Protein AF-0000000069699980 (afdb_homodimer)

Nearest PDB structures (foldseek):
  3voe-assembly1_B  TM=9.268E-01  e=6.885E-10  Escherichia coli K-12
  3voe-assembly1_A  TM=9.115E-01  e=6.100E-10  Escherichia coli K-12
  3vb2-assembly1_A  TM=9.276E-01  e=9.318E-10  Escherichia coli K-12
  3vod-assembly1_A  TM=9.114E-01  e=1.607E-09  Escherichia coli K-12
  5h3r-assembly1_B  TM=7.975E-01  e=7.315E-10  Escherichia coli K-12

Organism: Klebsiella variicola (NCBI:txid244366)

Secondary structure (DSSP, 8-state):
------TTSTT--HHHHHHHHHHHHHHHHHHHTGGGT--HHHHHHHHHHHTT---HHHHHHHHT--HHHHHHHHHHHHHTTSEEEEE-SS-TTSEEEEE-HHHHHHHHHIIIIIHHHHHHHHTTTS-HHHHHHHHHHHHHHS-HHHHS---/------TTSTT--HHHHHHHHHHHHHHHHHHHTGGGT--HHHHHHHHHHHTT---HHHHHHHHT--HHHHHHHHHHHHHTTSEEEEE-SS-TTSEEEEE-HHHHHHHHHIIIIIHHHHHHHHTTTS-HHHHHHHHHHHHHHS-HHHHS---

Radius of gyration: 20.28 Å; Cα contacts (8 Å, |Δi|>4): 288; chains: 2; bounding box: 56×50×37 Å

Foldseek 3Di:
DPPPVPCVVPPCDVVNVVVVLVVLLQVLVCVVCVVVPAHSLLVLVLVCVVLPNWALVVSCVVVVHDPVVSVVSVVVCVVVQQKDWDQDPVHNVGITIHGGPNNVVVNVCCVPPVVVVSVCVSCVVDDPVRVVVVVVVVVVPDPCVVVPSPD/DPPPPPCVVPPCDVVNVVVVLVVLLQVLVCVVCVVVPAHSLLVLVLVCVVLPNWALVVSCVVVVHDPVVSVVSVVVCVVVQQKDWDQDPVHNVGITIHGGPNNVVVNVCCVPPVVVVSVCVSCVVDDPVRVVVVVVVVVVPDDCVVVPSPD

Structure (mmCIF, N/CA/C/O backbone):
data_AF-0000000069699980-model_v1
#
loop_
_entity.id
_entity.type
_entity.pdbx_description
1 polymer 'MarR family transcriptional regulator'
#
loop_
_atom_site.group_PDB
_atom_site.id
_atom_site.type_symbol
_atom_site.label_atom_id
_atom_site.label_alt_id
_atom_site.label_comp_id
_atom_site.label_asym_id
_atom_site.label_entity_id
_atom_site.label_seq_id
_atom_site.pdbx_PDB_ins_code
_atom_site.Cartn_x
_atom_site.Cartn_y
_atom_site.Cartn_z
_atom_site.occupancy
_atom_site.B_iso_or_equiv
_atom_site.auth_seq_id
_atom_site.auth_comp_id
_atom_site.auth_asym_id
_atom_site.auth_atom_id
_atom_site.pdbx_PDB_model_num
ATOM 1 N N . MET A 1 1 ? 29.609 12.984 -19.094 1 25.27 1 MET A N 1
ATOM 2 C CA . MET A 1 1 ? 28.812 14.07 -18.531 1 25.27 1 MET A CA 1
ATOM 3 C C . MET A 1 1 ? 27.875 13.547 -17.453 1 25.27 1 MET A C 1
ATOM 5 O O . MET A 1 1 ? 27.062 12.656 -17.703 1 25.27 1 MET A O 1
ATOM 9 N N . ASN A 1 2 ? 28.203 13.32 -16.141 1 29.31 2 ASN A N 1
ATOM 10 C CA . ASN A 1 2 ? 27.609 12.883 -14.891 1 29.31 2 ASN A CA 1
ATOM 11 C C . ASN A 1 2 ? 26.266 13.562 -14.648 1 29.31 2 ASN A C 1
ATOM 13 O O . ASN A 1 2 ? 26.203 14.773 -14.414 1 29.31 2 ASN A O 1
ATOM 17 N N . THR A 1 3 ? 25.391 13.32 -15.547 1 32.25 3 THR A N 1
ATOM 18 C CA . THR A 1 3 ? 24.109 14.023 -15.492 1 32.25 3 THR A CA 1
ATOM 19 C C . THR A 1 3 ? 23.625 14.172 -14.047 1 32.25 3 THR A C 1
ATOM 21 O O . THR A 1 3 ? 23.469 13.172 -13.344 1 32.25 3 THR A O 1
ATOM 24 N N . PRO A 1 4 ? 24.062 15.227 -13.406 1 34 4 PRO A N 1
ATOM 25 C CA . PRO A 1 4 ? 23.625 15.484 -12.031 1 34 4 PRO A CA 1
ATOM 26 C C . PRO A 1 4 ? 22.203 15.008 -11.766 1 34 4 PRO A C 1
ATOM 28 O O . PRO A 1 4 ? 21.359 15.039 -12.664 1 34 4 PRO A O 1
ATOM 31 N N . ILE A 1 5 ? 22.031 13.766 -11.328 1 39.16 5 ILE A N 1
ATOM 32 C CA . ILE A 1 5 ? 20.703 13.531 -10.766 1 39.16 5 ILE A CA 1
ATOM 33 C C . ILE A 1 5 ? 20.047 14.867 -10.414 1 39.16 5 ILE A C 1
ATOM 35 O O . ILE A 1 5 ? 20.547 15.602 -9.555 1 39.16 5 ILE A O 1
ATOM 39 N N . ASP A 1 6 ? 19.703 15.68 -11.359 1 36.88 6 ASP A N 1
ATOM 40 C CA . ASP A 1 6 ? 19.047 16.984 -11.312 1 36.88 6 ASP A CA 1
ATOM 41 C C . ASP A 1 6 ? 18.219 17.141 -10.031 1 36.88 6 ASP A C 1
ATOM 43 O O . ASP A 1 6 ? 17.547 16.188 -9.609 1 36.88 6 ASP A O 1
ATOM 47 N N . SER A 1 7 ? 18.625 17.844 -9.047 1 39.88 7 SER A N 1
ATOM 48 C CA . SER A 1 7 ? 18.172 18.375 -7.766 1 39.88 7 SER A CA 1
ATOM 49 C C . SER A 1 7 ? 16.641 18.469 -7.723 1 39.88 7 SER A C 1
ATOM 51 O O . SER A 1 7 ? 16.078 18.906 -6.715 1 39.88 7 SER A O 1
ATOM 53 N N . SER A 1 8 ? 16.031 18.516 -8.906 1 41.44 8 SER A N 1
ATOM 54 C CA . SER A 1 8 ? 14.641 18.922 -9.008 1 41.44 8 SER A CA 1
ATOM 55 C C . SER A 1 8 ? 13.711 17.891 -8.391 1 41.44 8 SER A C 1
ATOM 57 O O . SER A 1 8 ? 12.484 18 -8.5 1 41.44 8 SER A O 1
ATOM 59 N N . HIS A 1 9 ? 14.211 16.609 -8.336 1 48.28 9 HIS A N 1
ATOM 60 C CA . HIS A 1 9 ? 13.336 15.656 -7.66 1 48.28 9 HIS A CA 1
ATOM 61 C C . HIS A 1 9 ? 13.031 16.109 -6.234 1 48.28 9 HIS A C 1
ATOM 63 O O . HIS A 1 9 ? 13.203 15.344 -5.285 1 48.28 9 HIS A O 1
ATOM 69 N N . LYS A 1 10 ? 13.148 17.375 -6.012 1 51.84 10 LYS A N 1
ATOM 70 C CA . LYS A 1 10 ? 12.961 18.094 -4.754 1 51.84 10 LYS A CA 1
ATOM 71 C C . LYS A 1 10 ? 12.055 17.312 -3.811 1 51.84 10 LYS A C 1
ATOM 73 O O . LYS A 1 10 ? 12.508 16.766 -2.803 1 51.84 10 LYS A O 1
ATOM 78 N N . ASN A 1 11 ? 10.742 17.609 -3.58 1 62.5 11 ASN A N 1
ATOM 79 C CA . ASN A 1 11 ? 9.93 17.594 -2.371 1 62.5 11 ASN A CA 1
ATOM 80 C C . ASN A 1 11 ? 9.297 16.219 -2.141 1 62.5 11 ASN A C 1
ATOM 82 O O . ASN A 1 11 ? 8.234 16.125 -1.518 1 62.5 11 ASN A O 1
ATOM 86 N N . LEU A 1 12 ? 10.141 15.195 -2.875 1 85.19 12 LEU A N 1
ATOM 87 C CA . LEU A 1 12 ? 9.516 13.914 -2.561 1 85.19 12 LEU A CA 1
ATOM 88 C C . LEU A 1 12 ? 10.062 13.344 -1.257 1 85.19 12 LEU A C 1
ATOM 90 O O . LEU A 1 12 ? 11.203 12.875 -1.21 1 85.19 12 LEU A O 1
ATOM 94 N N . HIS A 1 13 ? 9.391 13.422 -0.273 1 89.12 13 HIS A N 1
ATOM 95 C CA . HIS A 1 13 ? 9.82 12.82 0.988 1 89.12 13 HIS A CA 1
ATOM 96 C C . HIS A 1 13 ? 9.656 11.305 0.965 1 89.12 13 HIS A C 1
ATOM 98 O O . HIS A 1 13 ? 8.93 10.766 0.122 1 89.12 13 HIS A O 1
ATOM 104 N N . LEU A 1 14 ? 10.312 10.555 1.812 1 92.56 14 LEU A N 1
ATOM 105 C CA . LEU A 1 14 ? 10.414 9.094 1.781 1 92.56 14 LEU A CA 1
ATOM 106 C C . LEU A 1 14 ? 9.031 8.453 1.886 1 92.56 14 LEU A C 1
ATOM 108 O O . LEU A 1 14 ? 8.781 7.414 1.277 1 92.56 14 LEU A O 1
ATOM 112 N N . GLY A 1 15 ? 8.188 9.102 2.648 1 90.44 15 GLY A N 1
ATOM 113 C CA . GLY A 1 15 ? 6.82 8.602 2.711 1 90.44 15 GLY A CA 1
ATOM 114 C C . GLY A 1 15 ? 6.145 8.539 1.354 1 90.44 15 GLY A C 1
ATOM 115 O O . GLY A 1 15 ? 5.48 7.551 1.032 1 90.44 15 GLY A O 1
ATOM 116 N N . LEU A 1 16 ? 6.344 9.562 0.655 1 86.94 16 LEU A N 1
ATOM 117 C CA . LEU A 1 16 ? 5.789 9.625 -0.693 1 86.94 16 LEU A CA 1
ATOM 118 C C . LEU A 1 16 ? 6.488 8.625 -1.611 1 86.94 16 LEU A C 1
ATOM 120 O O . LEU A 1 16 ? 5.84 7.957 -2.418 1 86.94 16 LEU A O 1
ATOM 124 N N . LEU A 1 17 ? 7.766 8.477 -1.523 1 92.5 17 LEU A N 1
ATOM 125 C CA . LEU A 1 17 ? 8.523 7.551 -2.361 1 92.5 17 LEU A CA 1
ATOM 126 C C . LEU A 1 17 ? 8.086 6.109 -2.113 1 92.5 17 LEU A C 1
ATOM 128 O O . LEU A 1 17 ? 7.992 5.316 -3.051 1 92.5 17 LEU A O 1
ATOM 132 N N . PHE A 1 18 ? 7.758 5.773 -0.886 1 93.5 18 PHE A N 1
ATOM 133 C CA . PHE A 1 18 ? 7.262 4.438 -0.576 1 93.5 18 PHE A CA 1
ATOM 134 C C . PHE A 1 18 ? 5.883 4.219 -1.189 1 93.5 18 PHE A C 1
ATOM 136 O O . PHE A 1 18 ? 5.586 3.133 -1.69 1 93.5 18 PHE A O 1
ATOM 143 N N . HIS A 1 19 ? 5.125 5.223 -1.113 1 86.56 19 HIS A N 1
ATOM 144 C CA . HIS A 1 19 ? 3.807 5.141 -1.734 1 86.56 19 HIS A CA 1
ATOM 145 C C . HIS A 1 19 ? 3.918 4.895 -3.234 1 86.56 19 HIS A C 1
ATOM 147 O O . HIS A 1 19 ? 3.271 3.994 -3.771 1 86.56 19 HIS A O 1
ATOM 153 N N . LEU A 1 20 ? 4.719 5.656 -3.873 1 88.56 20 LEU A N 1
ATOM 154 C CA . LEU A 1 20 ? 4.895 5.543 -5.316 1 88.56 20 LEU A CA 1
ATOM 155 C C . LEU A 1 20 ? 5.531 4.207 -5.688 1 88.56 20 LEU A C 1
ATOM 157 O O . LEU A 1 20 ? 5.152 3.59 -6.688 1 88.56 20 LEU A O 1
ATOM 161 N N . ALA A 1 21 ? 6.508 3.723 -4.922 1 93.69 21 ALA A N 1
ATOM 162 C CA . ALA A 1 21 ? 7.133 2.426 -5.164 1 93.69 21 ALA A CA 1
ATOM 163 C C . ALA A 1 21 ? 6.113 1.297 -5.07 1 93.69 21 ALA A C 1
ATOM 165 O O . ALA A 1 21 ? 6.125 0.371 -5.887 1 93.69 21 ALA A O 1
ATOM 166 N N . ASN A 1 22 ? 5.258 1.392 -4.082 1 90.19 22 ASN A N 1
ATOM 167 C CA . ASN A 1 22 ? 4.211 0.387 -3.922 1 90.19 22 ASN A CA 1
ATOM 168 C C . ASN A 1 22 ? 3.223 0.421 -5.082 1 90.19 22 ASN A C 1
ATOM 170 O O . ASN A 1 22 ? 2.758 -0.626 -5.539 1 90.19 22 ASN A O 1
ATOM 174 N N . GLN A 1 23 ? 2.867 1.59 -5.477 1 85.75 23 GLN A N 1
ATOM 175 C CA . GLN A 1 23 ? 1.991 1.715 -6.637 1 85.75 23 GLN A CA 1
ATOM 176 C C . GLN A 1 23 ? 2.625 1.084 -7.875 1 85.75 23 GLN A C 1
ATOM 178 O O . GLN A 1 23 ? 1.947 0.406 -8.648 1 85.75 23 GLN A O 1
ATOM 183 N N . PHE A 1 24 ? 3.914 1.365 -8.102 1 91.62 24 PHE A N 1
ATOM 184 C CA . PHE A 1 24 ? 4.641 0.811 -9.234 1 91.62 24 PHE A CA 1
ATOM 185 C C . PHE A 1 24 ? 4.688 -0.711 -9.156 1 91.62 24 PHE A C 1
ATOM 187 O O . PHE A 1 24 ? 4.406 -1.396 -10.141 1 91.62 24 PHE A O 1
ATOM 194 N N . LYS A 1 25 ? 4.977 -1.236 -7.977 1 92.62 25 LYS A N 1
ATOM 195 C CA . LYS A 1 25 ? 4.973 -2.68 -7.754 1 92.62 25 LYS A CA 1
ATOM 196 C C . LYS A 1 25 ? 3.604 -3.279 -8.055 1 92.62 25 LYS A C 1
ATOM 198 O O . LYS A 1 25 ? 3.502 -4.293 -8.75 1 92.62 25 LYS A O 1
ATOM 203 N N . ASP A 1 26 ? 2.553 -2.652 -7.574 1 88.5 26 ASP A N 1
ATOM 204 C CA . ASP A 1 26 ? 1.2 -3.16 -7.785 1 88.5 26 ASP A CA 1
ATOM 205 C C . ASP A 1 26 ? 0.821 -3.115 -9.266 1 88.5 26 ASP A C 1
ATOM 207 O O . ASP A 1 26 ? 0.089 -3.98 -9.75 1 88.5 26 ASP A O 1
ATOM 211 N N . LEU A 1 27 ? 1.248 -2.078 -9.914 1 87.88 27 LEU A N 1
ATOM 212 C CA . LEU A 1 27 ? 1.026 -1.979 -11.352 1 87.88 27 LEU A CA 1
ATOM 213 C C . LEU A 1 27 ? 1.668 -3.154 -12.086 1 87.88 27 LEU A C 1
ATOM 215 O O . LEU A 1 27 ? 1.052 -3.752 -12.969 1 87.88 27 LEU A O 1
ATOM 219 N N . LEU A 1 28 ? 2.939 -3.486 -11.734 1 91.44 28 LEU A N 1
ATOM 220 C CA . LEU A 1 28 ? 3.65 -4.594 -12.367 1 91.44 28 LEU A CA 1
ATOM 221 C C . LEU A 1 28 ? 2.949 -5.918 -12.078 1 91.44 28 LEU A C 1
ATOM 223 O O . LEU A 1 28 ? 2.844 -6.773 -12.969 1 91.44 28 LEU A O 1
ATOM 227 N N . ILE A 1 29 ? 2.438 -6.09 -10.859 1 88.44 29 ILE A N 1
ATOM 228 C CA . ILE A 1 29 ? 1.693 -7.289 -10.5 1 88.44 29 ILE A CA 1
ATOM 229 C C . ILE A 1 29 ? 0.413 -7.371 -11.328 1 88.44 29 ILE A C 1
ATOM 231 O O . ILE A 1 29 ? 0.089 -8.43 -11.875 1 88.44 29 ILE A O 1
ATOM 235 N N . GLY A 1 30 ? -0.275 -6.293 -11.383 1 86.12 30 GLY A N 1
ATOM 236 C CA . GLY A 1 30 ? -1.482 -6.238 -12.188 1 86.12 30 GLY A CA 1
ATOM 237 C C . GLY A 1 30 ? -1.24 -6.582 -13.648 1 86.12 30 GLY A C 1
ATOM 238 O O . GLY A 1 30 ? -2.033 -7.301 -14.258 1 86.12 30 GLY A O 1
ATOM 239 N N . HIS A 1 31 ? -0.165 -6.031 -14.195 1 87.12 31 HIS A N 1
ATOM 240 C CA . HIS A 1 31 ? 0.186 -6.312 -15.586 1 87.12 31 HIS A CA 1
ATOM 241 C C . HIS A 1 31 ? 0.441 -7.801 -15.797 1 87.12 31 HIS A C 1
ATOM 243 O O . HIS A 1 31 ? 0.032 -8.367 -16.812 1 87.12 31 HIS A O 1
ATOM 249 N N . TYR A 1 32 ? 1.163 -8.359 -14.891 1 85.62 32 TYR A N 1
ATOM 250 C CA . TYR A 1 32 ? 1.49 -9.773 -15.023 1 85.62 32 TYR A CA 1
ATOM 251 C C . TYR A 1 32 ? 0.231 -10.633 -14.984 1 85.62 32 TYR A C 1
ATOM 253 O O . TYR A 1 32 ? 0.127 -11.625 -15.703 1 85.62 32 TYR A O 1
ATOM 261 N N . PHE A 1 33 ? -0.761 -10.258 -14.203 1 83.69 33 PHE A N 1
ATOM 262 C CA . PHE A 1 33 ? -1.946 -11.086 -14.016 1 83.69 33 PHE A CA 1
ATOM 263 C C . PHE A 1 33 ? -3.105 -10.57 -14.859 1 83.69 33 PHE A C 1
ATOM 265 O O . PHE A 1 33 ? -4.254 -10.977 -14.656 1 83.69 33 PHE A O 1
ATOM 272 N N . ALA A 1 34 ? -2.857 -9.672 -15.68 1 82.44 34 ALA A N 1
ATOM 273 C CA . ALA A 1 34 ? -3.908 -9.086 -16.5 1 82.44 34 ALA A CA 1
ATOM 274 C C . ALA A 1 34 ? -4.66 -10.164 -17.281 1 82.44 34 ALA A C 1
ATOM 276 O O . ALA A 1 34 ? -5.887 -10.102 -17.406 1 82.44 34 ALA A O 1
ATOM 277 N N . ASP A 1 35 ? -3.98 -11.164 -17.688 1 81.94 35 ASP A N 1
ATOM 278 C CA . ASP A 1 35 ? -4.586 -12.195 -18.531 1 81.94 35 ASP A CA 1
ATOM 279 C C . ASP A 1 35 ? -5.281 -13.25 -17.672 1 81.94 35 ASP A C 1
ATOM 281 O O . ASP A 1 35 ? -6.082 -14.039 -18.172 1 81.94 35 ASP A O 1
ATOM 285 N N . SER A 1 36 ? -5.008 -13.273 -16.359 1 80.25 36 SER A N 1
ATOM 286 C CA . SER A 1 36 ? -5.594 -14.273 -15.484 1 80.25 36 SER A CA 1
ATOM 287 C C . SER A 1 36 ? -6.902 -13.781 -14.875 1 80.25 36 SER A C 1
ATOM 289 O O . SER A 1 36 ? -7.617 -14.547 -14.227 1 80.25 36 SER A O 1
ATOM 291 N N . GLY A 1 37 ? -7.223 -12.508 -15.031 1 81.38 37 GLY A N 1
ATOM 292 C CA . GLY A 1 37 ? -8.453 -11.953 -14.5 1 81.38 37 GLY A CA 1
ATOM 293 C C . GLY A 1 37 ? -8.375 -11.672 -13.008 1 81.38 37 GLY A C 1
ATOM 294 O O . GLY A 1 37 ? -9.406 -11.461 -12.359 1 81.38 37 GLY A O 1
ATOM 295 N N . ILE A 1 38 ? -7.188 -11.781 -12.43 1 84.06 38 ILE A N 1
ATOM 296 C CA . ILE A 1 38 ? -7.004 -11.539 -11.008 1 84.06 38 ILE A CA 1
ATOM 297 C C . ILE A 1 38 ? -6.449 -10.125 -10.797 1 84.06 38 ILE A C 1
ATOM 299 O O . ILE A 1 38 ? -5.473 -9.734 -11.438 1 84.06 38 ILE A O 1
ATOM 303 N N . THR A 1 39 ? -7.059 -9.375 -9.93 1 81.44 39 THR A N 1
ATOM 304 C CA . THR A 1 39 ? -6.605 -8.016 -9.625 1 81.44 39 THR A CA 1
ATOM 305 C C . THR A 1 39 ? -5.523 -8.039 -8.547 1 81.44 39 THR A C 1
ATOM 307 O O . THR A 1 39 ? -5.332 -9.062 -7.879 1 81.44 39 THR A O 1
ATOM 310 N N . ALA A 1 40 ? -4.824 -6.914 -8.375 1 82.06 40 ALA A N 1
ATOM 311 C CA . ALA A 1 40 ? -3.77 -6.824 -7.363 1 82.06 40 ALA A CA 1
ATOM 312 C C . ALA A 1 40 ? -4.332 -7.039 -5.965 1 82.06 40 ALA A C 1
ATOM 314 O O . ALA A 1 40 ? -3.754 -7.777 -5.16 1 82.06 40 ALA A O 1
ATOM 315 N N . PRO A 1 41 ? -5.543 -6.5 -5.66 1 83 41 PRO A N 1
ATOM 316 C CA . PRO A 1 41 ? -6.117 -6.758 -4.336 1 83 41 PRO A CA 1
ATOM 317 C C . PRO A 1 41 ? -6.461 -8.227 -4.117 1 83 41 PRO A C 1
ATOM 319 O O . PRO A 1 41 ? -6.246 -8.758 -3.025 1 83 41 PRO A O 1
ATOM 322 N N . GLN A 1 42 ? -6.973 -8.812 -5.137 1 87.31 42 GLN A N 1
ATOM 323 C CA . GLN A 1 42 ? -7.277 -10.234 -5.031 1 87.31 42 GLN A CA 1
ATOM 324 C C . GLN A 1 42 ? -6.008 -11.055 -4.816 1 87.31 42 GLN A C 1
ATOM 326 O O . GLN A 1 42 ? -6.004 -12 -4.031 1 87.31 42 GLN A O 1
ATOM 331 N N . PHE A 1 43 ? -5.027 -10.672 -5.559 1 87.69 43 PHE A N 1
ATOM 332 C CA . PHE A 1 43 ? -3.75 -11.359 -5.418 1 87.69 43 PHE A CA 1
ATOM 333 C C . PHE A 1 43 ? -3.229 -11.242 -3.99 1 87.69 43 PHE A C 1
ATOM 335 O O . PHE A 1 43 ? -2.709 -12.211 -3.434 1 87.69 43 PHE A O 1
ATOM 342 N N . LYS A 1 44 ? -3.348 -10.086 -3.438 1 87.81 44 LYS A N 1
ATOM 343 C CA . LYS A 1 44 ? -2.875 -9.867 -2.072 1 87.81 44 LYS A CA 1
ATOM 344 C C . LYS A 1 44 ? -3.594 -10.781 -1.088 1 87.81 44 LYS A C 1
ATOM 346 O O . LYS A 1 44 ? -2.986 -11.281 -0.14 1 87.81 44 LYS A O 1
ATOM 351 N N . VAL A 1 45 ? -4.801 -11 -1.334 1 91.56 45 VAL A N 1
ATOM 352 C CA . VAL A 1 45 ? -5.547 -11.938 -0.496 1 91.56 45 VAL A CA 1
ATOM 353 C C . VAL A 1 45 ? -5.012 -13.352 -0.693 1 91.56 45 VAL A C 1
ATOM 355 O O . VAL A 1 45 ? -4.742 -14.062 0.28 1 91.56 45 VAL A O 1
ATOM 358 N N . LEU A 1 46 ? -4.816 -13.727 -1.945 1 92.69 46 LEU A N 1
ATOM 359 C CA . LEU A 1 46 ? -4.32 -15.055 -2.281 1 92.69 46 LEU A CA 1
ATOM 360 C C . LEU A 1 46 ? -2.979 -15.32 -1.606 1 92.69 46 LEU A C 1
ATOM 362 O O . LEU A 1 46 ? -2.777 -16.375 -1.009 1 92.69 46 LEU A O 1
ATOM 366 N N . ILE A 1 47 ? -2.182 -14.336 -1.688 1 88.69 47 ILE A N 1
ATOM 367 C CA . ILE A 1 47 ? -0.823 -14.531 -1.194 1 88.69 47 ILE A CA 1
ATOM 368 C C . ILE A 1 47 ? -0.831 -14.586 0.331 1 88.69 47 ILE A C 1
ATOM 370 O O . ILE A 1 47 ? -0.022 -15.289 0.939 1 88.69 47 ILE A O 1
ATOM 374 N N . ASN A 1 48 ? -1.672 -13.828 0.971 1 89.94 48 ASN A N 1
ATOM 375 C CA . ASN A 1 48 ? -1.822 -13.945 2.418 1 89.94 48 ASN A CA 1
ATOM 376 C C . ASN A 1 48 ? -2.209 -15.359 2.828 1 89.94 48 ASN A C 1
ATOM 378 O O . ASN A 1 48 ? -1.591 -15.945 3.721 1 89.94 48 ASN A O 1
ATOM 382 N N . ILE A 1 49 ? -3.135 -15.906 2.162 1 93 49 ILE A N 1
ATOM 383 C CA . ILE A 1 49 ? -3.59 -17.266 2.459 1 93 49 ILE A CA 1
ATOM 384 C C . ILE A 1 49 ? -2.461 -18.25 2.191 1 93 49 ILE A C 1
ATOM 386 O O . ILE A 1 49 ? -2.209 -19.141 3.002 1 93 49 ILE A O 1
ATOM 390 N N . PHE A 1 50 ? -1.808 -18.047 1.095 1 90.69 50 PHE A N 1
ATOM 391 C CA . PHE A 1 50 ? -0.707 -18.906 0.688 1 90.69 50 PHE A CA 1
ATOM 392 C C . PHE A 1 50 ? 0.396 -18.906 1.74 1 90.69 50 PHE A C 1
ATOM 394 O O . PHE A 1 50 ? 1.027 -19.938 1.981 1 90.69 50 PHE A O 1
ATOM 401 N N . LYS A 1 51 ? 0.58 -17.781 2.398 1 84.38 51 LYS A N 1
ATOM 402 C CA . LYS A 1 51 ? 1.644 -17.641 3.389 1 84.38 51 LYS A CA 1
ATOM 403 C C . LYS A 1 51 ? 1.175 -18.078 4.77 1 84.38 51 LYS A C 1
ATOM 405 O O . LYS A 1 51 ? 1.927 -18 5.742 1 84.38 51 LYS A O 1
ATOM 410 N N . GLY A 1 52 ? -0.103 -18.453 4.883 1 86.88 52 GLY A N 1
ATOM 411 C CA . GLY A 1 52 ? -0.567 -19.062 6.121 1 86.88 52 GLY A CA 1
ATOM 412 C C . GLY A 1 52 ? -1.532 -18.188 6.891 1 86.88 52 GLY A C 1
ATOM 413 O O . GLY A 1 52 ? -2.064 -18.594 7.926 1 86.88 52 GLY A O 1
ATOM 414 N N . ASN A 1 53 ? -1.678 -16.938 6.449 1 86.88 53 ASN A N 1
ATOM 415 C CA . ASN A 1 53 ? -2.689 -16.078 7.051 1 86.88 53 ASN A CA 1
ATOM 416 C C . ASN A 1 53 ? -4.082 -16.391 6.516 1 86.88 53 ASN A C 1
ATOM 418 O O . ASN A 1 53 ? -4.477 -15.891 5.461 1 86.88 53 ASN A O 1
ATOM 422 N N . THR A 1 54 ? -4.855 -17.109 7.336 1 89.81 54 THR A N 1
ATOM 423 C CA . THR A 1 54 ? -6.082 -17.672 6.777 1 89.81 54 THR A CA 1
ATOM 424 C C . THR A 1 54 ? -7.309 -17 7.395 1 89.81 54 THR A C 1
ATOM 426 O O . THR A 1 54 ? -8.445 -17.281 7 1 89.81 54 THR A O 1
ATOM 429 N N . SER A 1 55 ? -7.117 -16.125 8.352 1 91.56 55 SER A N 1
ATOM 430 C CA . SER A 1 55 ? -8.227 -15.445 9.008 1 91.56 55 SER A CA 1
ATOM 431 C C . SER A 1 55 ? -8.664 -14.219 8.219 1 91.56 55 SER A C 1
ATOM 433 O O . SER A 1 55 ? -7.871 -13.305 7.988 1 91.56 55 SER A O 1
ATOM 435 N N . PRO A 1 56 ? -9.961 -14.242 7.867 1 91.75 56 PRO A N 1
ATOM 436 C CA . PRO A 1 56 ? -10.453 -13.039 7.184 1 91.75 56 PRO A CA 1
ATOM 437 C C . PRO A 1 56 ? -10.18 -11.766 7.977 1 91.75 56 PRO A C 1
ATOM 439 O O . PRO A 1 56 ? -9.805 -10.742 7.398 1 91.75 56 PRO A O 1
ATOM 442 N N . ALA A 1 57 ? -10.273 -11.859 9.273 1 87.81 57 ALA A N 1
ATOM 443 C CA . ALA A 1 57 ? -10.055 -10.703 10.133 1 87.81 57 ALA A CA 1
ATOM 444 C C . ALA A 1 57 ? -8.594 -10.25 10.078 1 87.81 57 ALA A C 1
ATOM 446 O O . ALA A 1 57 ? -8.32 -9.047 9.977 1 87.81 57 ALA A O 1
ATOM 447 N N . GLU A 1 58 ? -7.699 -11.195 10.07 1 86.62 58 GLU A N 1
ATOM 448 C CA . GLU A 1 58 ? -6.277 -10.875 10.023 1 86.62 58 GLU A CA 1
ATOM 449 C C . GLU A 1 58 ? -5.875 -10.328 8.656 1 86.62 58 GLU A C 1
ATOM 451 O O . GLU A 1 58 ? -5.035 -9.43 8.562 1 86.62 58 GLU A O 1
ATOM 456 N N . ILE A 1 59 ? -6.449 -10.875 7.648 1 89.5 59 ILE A N 1
ATOM 457 C CA . ILE A 1 59 ? -6.16 -10.406 6.297 1 89.5 59 ILE A CA 1
ATOM 458 C C . ILE A 1 59 ? -6.672 -8.984 6.121 1 89.5 59 ILE A C 1
ATOM 460 O O . ILE A 1 59 ? -5.996 -8.141 5.527 1 89.5 59 ILE A O 1
ATOM 464 N N . CYS A 1 60 ? -7.816 -8.703 6.684 1 85.31 60 CYS A N 1
ATOM 465 C CA . CYS A 1 60 ? -8.375 -7.359 6.668 1 85.31 60 CYS A CA 1
ATOM 466 C C . CYS A 1 60 ? -7.398 -6.355 7.273 1 85.31 60 CYS A C 1
ATOM 468 O O . CYS A 1 60 ? -7.156 -5.293 6.699 1 85.31 60 CYS A O 1
ATOM 470 N N . LYS A 1 61 ? -6.883 -6.723 8.398 1 77.62 61 LYS A N 1
ATOM 471 C CA . LYS A 1 61 ? -5.949 -5.855 9.109 1 77.62 61 LYS A CA 1
ATOM 472 C C . LYS A 1 61 ? -4.668 -5.648 8.305 1 77.62 61 LYS A C 1
ATOM 474 O O . LYS A 1 61 ? -4.191 -4.52 8.164 1 77.62 61 LYS A O 1
ATOM 479 N N . SER A 1 62 ? -4.191 -6.766 7.742 1 77.62 62 SER A N 1
ATOM 480 C CA . SER A 1 62 ? -2.941 -6.734 6.988 1 77.62 62 SER A CA 1
ATOM 481 C C . SER A 1 62 ? -3.068 -5.871 5.738 1 77.62 62 SER A C 1
ATOM 483 O O . SER A 1 62 ? -2.121 -5.184 5.352 1 77.62 62 SER A O 1
ATOM 485 N N . LEU A 1 63 ? -4.242 -5.871 5.129 1 79.06 63 LEU A N 1
ATOM 486 C CA . LEU A 1 63 ? -4.438 -5.172 3.865 1 79.06 63 LEU A CA 1
ATOM 487 C C . LEU A 1 63 ? -5.117 -3.824 4.09 1 79.06 63 LEU A C 1
ATOM 489 O O . LEU A 1 63 ? -5.395 -3.096 3.133 1 79.06 63 LEU A O 1
ATOM 493 N N . GLN A 1 64 ? -5.461 -3.51 5.367 1 72.31 64 GLN A N 1
ATOM 494 C CA . GLN A 1 64 ? -6.145 -2.277 5.742 1 72.31 64 GLN A CA 1
ATOM 495 C C . GLN A 1 64 ? -7.465 -2.131 4.992 1 72.31 64 GLN A C 1
ATOM 497 O O . GLN A 1 64 ? -7.758 -1.067 4.438 1 72.31 64 GLN A O 1
ATOM 502 N N . MET A 1 65 ? -8.188 -3.186 4.938 1 77.31 65 MET A N 1
ATOM 503 C CA . MET A 1 65 ? -9.516 -3.23 4.32 1 77.31 65 MET A CA 1
ATOM 504 C C . MET A 1 65 ? -10.602 -3.336 5.379 1 77.31 65 MET A C 1
ATOM 506 O O . MET A 1 65 ? -10.383 -3.891 6.457 1 77.31 65 MET A O 1
ATOM 510 N N . ASP A 1 66 ? -11.711 -2.762 5.02 1 75.5 66 ASP A N 1
ATOM 511 C CA . ASP A 1 66 ? -12.828 -2.941 5.941 1 75.5 66 ASP A CA 1
ATOM 512 C C . ASP A 1 66 ? -13.523 -4.281 5.711 1 75.5 66 ASP A C 1
ATOM 514 O O . ASP A 1 66 ? -13.359 -4.895 4.652 1 75.5 66 ASP A O 1
ATOM 518 N N . THR A 1 67 ? -14.32 -4.633 6.664 1 81.94 67 THR A N 1
ATOM 519 C CA . THR A 1 67 ? -14.938 -5.953 6.691 1 81.94 67 THR A CA 1
ATOM 520 C C . THR A 1 67 ? -15.898 -6.121 5.516 1 81.94 67 THR A C 1
ATOM 522 O O . THR A 1 67 ? -16 -7.211 4.949 1 81.94 67 THR A O 1
ATOM 525 N N . GLY A 1 68 ? -16.531 -5.055 5.184 1 83.94 68 GLY A N 1
ATOM 526 C CA . GLY A 1 68 ? -17.453 -5.141 4.059 1 83.94 68 GLY A CA 1
ATOM 527 C C . GLY A 1 68 ? -16.75 -5.395 2.736 1 83.94 68 GLY A C 1
ATOM 528 O O . GLY A 1 68 ? -17.172 -6.246 1.955 1 83.94 68 GLY A O 1
ATOM 529 N N . ALA A 1 69 ? -15.727 -4.684 2.521 1 82.38 69 ALA A N 1
ATOM 530 C CA . ALA A 1 69 ? -14.922 -4.855 1.314 1 82.38 69 ALA A CA 1
ATOM 531 C C . ALA A 1 69 ? -14.305 -6.254 1.258 1 82.38 69 ALA A C 1
ATOM 533 O O . ALA A 1 69 ? -14.305 -6.891 0.203 1 82.38 69 ALA A O 1
ATOM 534 N N . MET A 1 70 ? -13.812 -6.691 2.354 1 87.81 70 MET A N 1
ATOM 535 C CA . MET A 1 70 ? -13.227 -8.023 2.438 1 87.81 70 MET A CA 1
ATOM 536 C C . MET A 1 70 ? -14.266 -9.094 2.117 1 87.81 70 MET A C 1
ATOM 538 O O . MET A 1 70 ? -13.984 -10.023 1.359 1 87.81 70 MET A O 1
ATOM 542 N N . SER A 1 71 ? -15.43 -8.93 2.691 1 90.44 71 SER A N 1
ATOM 543 C CA . SER A 1 71 ? -16.5 -9.906 2.457 1 90.44 71 SER A CA 1
ATOM 544 C C . SER A 1 71 ? -16.844 -10 0.974 1 90.44 71 SER A C 1
ATOM 546 O O . SER A 1 71 ? -16.969 -11.094 0.431 1 90.44 71 SER A O 1
ATOM 548 N N . ARG A 1 72 ? -16.953 -8.898 0.367 1 88.56 72 ARG A N 1
ATOM 549 C CA . ARG A 1 72 ? -17.266 -8.867 -1.058 1 88.56 72 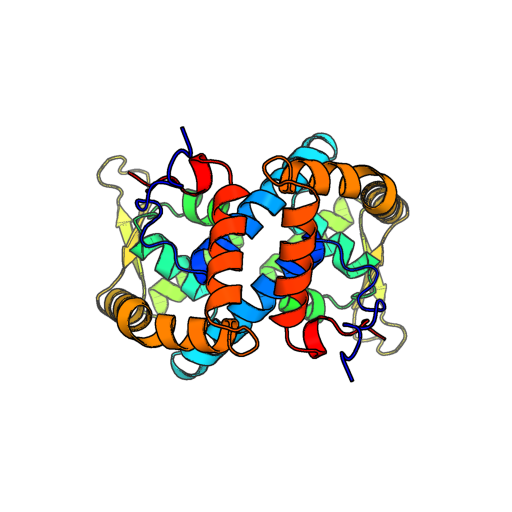ARG A CA 1
ATOM 550 C C . ARG A 1 72 ? -16.141 -9.484 -1.881 1 88.56 72 ARG A C 1
ATOM 552 O O . ARG A 1 72 ? -16.391 -10.227 -2.828 1 88.56 72 ARG A O 1
ATOM 559 N N . MET A 1 73 ? -14.953 -9.18 -1.544 1 90.25 73 MET A N 1
ATOM 560 C CA . MET A 1 73 ? -13.781 -9.711 -2.23 1 90.25 73 MET A CA 1
ATOM 561 C C . MET A 1 73 ? -13.711 -11.227 -2.096 1 90.25 73 MET A C 1
ATOM 563 O O . MET A 1 73 ? -13.492 -11.938 -3.082 1 90.25 73 MET A O 1
ATOM 567 N N . VAL A 1 74 ? -13.93 -11.672 -0.917 1 93.56 74 VAL A N 1
ATOM 568 C CA . VAL A 1 74 ? -13.891 -13.102 -0.649 1 93.56 74 VAL A CA 1
ATOM 569 C C . VAL A 1 74 ? -15 -13.805 -1.429 1 93.56 74 VAL A C 1
ATOM 571 O O . VAL A 1 74 ? -14.773 -14.852 -2.045 1 93.56 74 VAL A O 1
ATOM 574 N N . ALA A 1 75 ? -16.172 -13.25 -1.348 1 94.62 75 ALA A N 1
ATOM 575 C CA . ALA A 1 75 ? -17.297 -13.836 -2.072 1 94.62 75 ALA A CA 1
ATOM 576 C C . ALA A 1 75 ? -16.984 -13.969 -3.559 1 94.62 75 ALA A C 1
ATOM 578 O O . ALA A 1 75 ? -17.25 -15.008 -4.168 1 94.62 75 ALA A O 1
ATOM 579 N N . ARG A 1 76 ? -16.391 -12.969 -4.102 1 93.12 76 ARG A N 1
ATOM 580 C CA . ARG A 1 76 ? -16.016 -12.984 -5.512 1 93.12 76 ARG A CA 1
ATOM 581 C C . ARG A 1 76 ? -14.945 -14.047 -5.785 1 93.12 76 ARG A C 1
ATOM 583 O O . ARG A 1 76 ? -15 -14.734 -6.809 1 93.12 76 ARG A O 1
ATOM 590 N N . MET A 1 77 ? -14.031 -14.195 -4.918 1 95.19 77 MET A N 1
ATOM 591 C CA . MET A 1 77 ? -12.922 -15.125 -5.105 1 95.19 77 MET A CA 1
ATOM 592 C C . MET A 1 77 ? -13.383 -16.562 -4.93 1 95.19 77 MET A C 1
ATOM 594 O O . MET A 1 77 ? -12.867 -17.469 -5.586 1 95.19 77 MET A O 1
ATOM 598 N N . VAL A 1 78 ? -14.344 -16.75 -4.047 1 96.44 78 VAL A N 1
ATOM 599 C CA . VAL A 1 78 ? -14.961 -18.062 -3.898 1 96.44 78 VAL A CA 1
ATOM 600 C C . VAL A 1 78 ? -15.734 -18.422 -5.168 1 96.44 78 VAL A C 1
ATOM 602 O O . VAL A 1 78 ? -15.609 -19.547 -5.684 1 96.44 78 VAL A O 1
ATOM 605 N N . LYS A 1 79 ? -16.469 -17.484 -5.617 1 95.69 79 LYS A N 1
ATOM 606 C CA . LYS A 1 79 ? -17.234 -17.688 -6.844 1 95.69 79 LYS A CA 1
ATOM 607 C C . LYS A 1 79 ? -16.312 -18.047 -8.016 1 95.69 79 LYS A C 1
ATOM 609 O O . LYS A 1 79 ? -16.672 -18.859 -8.859 1 95.69 79 LYS A O 1
ATOM 614 N N . ASN A 1 80 ? -15.109 -17.453 -8.055 1 93.94 80 ASN A N 1
ATOM 615 C CA . ASN A 1 80 ? -14.148 -17.688 -9.133 1 93.94 80 ASN A CA 1
ATOM 616 C C . ASN A 1 80 ? -13.281 -18.906 -8.867 1 93.94 80 ASN A C 1
ATOM 618 O O . ASN A 1 80 ? -12.305 -19.156 -9.578 1 93.94 80 ASN A O 1
ATOM 622 N N . ASP A 1 81 ? -13.586 -19.578 -7.777 1 96 81 ASP A N 1
ATOM 623 C CA . ASP A 1 81 ? -12.961 -20.844 -7.422 1 96 81 ASP A CA 1
ATOM 624 C C . ASP A 1 81 ? -11.477 -20.656 -7.113 1 96 81 ASP A C 1
ATOM 626 O O . ASP A 1 81 ? -10.648 -21.469 -7.527 1 96 81 ASP A O 1
ATOM 630 N N . LEU A 1 82 ? -11.07 -19.609 -6.512 1 95.94 82 LEU A N 1
ATOM 631 C CA . LEU A 1 82 ? -9.688 -19.328 -6.125 1 95.94 82 LEU A CA 1
ATOM 632 C C . LEU A 1 82 ? -9.445 -19.703 -4.668 1 95.94 82 LEU A C 1
ATOM 634 O O . LEU A 1 82 ? -8.352 -20.156 -4.316 1 95.94 82 LEU A O 1
ATOM 638 N N . ILE A 1 83 ? -10.469 -19.391 -3.895 1 97.69 83 ILE A N 1
ATOM 639 C CA . ILE A 1 83 ? -10.391 -19.703 -2.473 1 97.69 83 ILE A CA 1
ATOM 640 C C . ILE A 1 83 ? -11.695 -20.359 -2.016 1 97.69 83 ILE A C 1
ATOM 642 O O . ILE A 1 83 ? -12.68 -20.375 -2.754 1 97.69 83 ILE A O 1
ATOM 646 N N . GLU A 1 84 ? -11.727 -20.953 -0.869 1 97.5 84 GLU A N 1
ATOM 647 C CA . GLU A 1 84 ? -12.906 -21.516 -0.234 1 97.5 84 GLU A CA 1
ATOM 648 C C . GLU A 1 84 ? -12.945 -21.188 1.256 1 97.5 84 GLU A C 1
ATOM 650 O O . GLU A 1 84 ? -11.914 -20.922 1.864 1 97.5 84 GLU A O 1
ATOM 655 N N . ARG A 1 85 ? -14.156 -21.172 1.756 1 96 85 ARG A N 1
ATOM 656 C CA . ARG A 1 85 ? -14.359 -21 3.191 1 96 85 ARG A CA 1
ATOM 657 C C . ARG A 1 85 ? -14.406 -22.359 3.902 1 96 85 ARG A C 1
ATOM 659 O O . ARG A 1 85 ? -15.008 -23.312 3.398 1 96 85 ARG A O 1
ATOM 666 N N . ARG A 1 86 ? -13.695 -22.375 4.961 1 95.12 86 ARG A N 1
ATOM 667 C CA . ARG A 1 86 ? -13.695 -23.578 5.777 1 95.12 86 ARG A CA 1
ATOM 668 C C . ARG A 1 86 ? -13.914 -23.25 7.25 1 95.12 86 ARG A C 1
ATOM 670 O O . ARG A 1 86 ? -13.492 -22.188 7.719 1 95.12 86 ARG A O 1
ATOM 677 N N . PRO A 1 87 ? -14.547 -24.188 7.949 1 92.5 87 PRO A N 1
ATOM 678 C CA . PRO A 1 87 ? -14.625 -23.969 9.398 1 92.5 87 PRO A CA 1
ATOM 679 C C . PRO A 1 87 ? -13.258 -24.031 10.078 1 92.5 87 PRO A C 1
ATOM 681 O O . PRO A 1 87 ? -12.406 -24.844 9.688 1 92.5 87 PRO A O 1
ATOM 684 N N . ASN A 1 88 ? -13.031 -23.109 10.977 1 89.81 88 ASN A N 1
ATOM 685 C CA . ASN A 1 88 ? -11.805 -23.172 11.766 1 89.81 88 ASN A CA 1
ATOM 686 C C . ASN A 1 88 ? -11.766 -24.406 12.641 1 89.81 88 ASN A C 1
ATOM 688 O O . ASN A 1 88 ? -12.664 -24.641 13.445 1 89.81 88 ASN A O 1
ATOM 692 N N . PRO A 1 89 ? -10.805 -25.156 12.5 1 86.94 89 PRO A N 1
ATOM 693 C CA . PRO A 1 89 ? -10.734 -26.391 13.281 1 86.94 89 PRO A CA 1
ATOM 694 C C . PRO A 1 89 ? -10.578 -26.125 14.781 1 86.94 89 PRO A C 1
ATOM 696 O O . PRO A 1 89 ? -10.961 -26.969 15.602 1 86.94 89 PRO A O 1
ATOM 699 N N . HIS A 1 90 ? -10.039 -25.016 15.164 1 89.25 90 HIS A N 1
ATOM 700 C CA . HIS A 1 90 ? -9.766 -24.688 16.562 1 89.25 90 HIS A CA 1
ATOM 701 C C . HIS A 1 90 ? -10.898 -23.859 17.172 1 89.25 90 HIS A C 1
ATOM 703 O O . HIS A 1 90 ? -10.953 -23.672 18.391 1 89.25 90 HIS A O 1
ATOM 709 N N . ASP A 1 91 ? -11.695 -23.281 16.391 1 88 91 ASP A N 1
ATOM 710 C CA . ASP A 1 91 ? -12.852 -22.5 16.797 1 88 91 ASP A CA 1
ATOM 711 C C . ASP A 1 91 ? -13.977 -22.609 15.766 1 88 91 ASP A C 1
ATOM 713 O O . ASP A 1 91 ? -14.023 -21.844 14.805 1 88 91 ASP A O 1
ATOM 717 N N . LYS A 1 92 ? -14.867 -23.438 15.945 1 82 92 LYS A N 1
ATOM 718 C CA . LYS A 1 92 ? -15.906 -23.781 14.969 1 82 92 LYS A CA 1
ATOM 719 C C . LYS A 1 92 ? -16.781 -22.562 14.656 1 82 92 LYS A C 1
ATOM 721 O O . LYS A 1 92 ? -17.469 -22.547 13.633 1 82 92 LYS A O 1
ATOM 726 N N . ARG A 1 93 ? -16.641 -21.578 15.461 1 84.94 93 ARG A N 1
ATOM 727 C CA . ARG A 1 93 ? -17.438 -20.375 15.227 1 84.94 93 ARG A CA 1
ATOM 728 C C . ARG A 1 93 ? -16.75 -19.438 14.25 1 84.94 93 ARG A C 1
ATOM 730 O O . ARG A 1 93 ? -17.375 -18.531 13.711 1 84.94 93 ARG A O 1
ATOM 737 N N . GLN A 1 94 ? -15.578 -19.812 14 1 89.25 94 GLN A N 1
ATOM 738 C CA . GLN A 1 94 ? -14.812 -18.969 13.102 1 89.25 94 GLN A CA 1
ATOM 739 C C . GLN A 1 94 ? -14.594 -19.641 11.75 1 89.25 94 GLN A C 1
ATOM 741 O O . GLN A 1 94 ? -14.594 -20.875 11.656 1 89.25 94 GLN A O 1
ATOM 746 N N . VAL A 1 95 ? -14.586 -18.875 10.773 1 92.31 95 VAL A N 1
ATOM 747 C CA . VAL A 1 95 ? -14.328 -19.359 9.422 1 92.31 95 VAL A CA 1
ATOM 748 C C . VAL A 1 95 ? -12.898 -19 9.008 1 92.31 95 VAL A C 1
ATOM 750 O O . VAL A 1 95 ? -12.391 -17.938 9.391 1 92.31 95 VAL A O 1
ATOM 753 N N . ILE A 1 96 ? -12.219 -19.938 8.305 1 95.38 96 ILE A N 1
ATOM 754 C CA . ILE A 1 96 ? -10.906 -19.641 7.734 1 95.38 96 ILE A CA 1
ATOM 755 C C . ILE A 1 96 ? -10.969 -19.766 6.215 1 95.38 96 ILE A C 1
ATOM 757 O O . ILE A 1 96 ? -11.914 -20.344 5.672 1 95.38 96 ILE A O 1
ATOM 761 N N . LEU A 1 97 ? -10 -19.172 5.598 1 97 97 LEU A N 1
ATOM 762 C CA . LEU A 1 97 ? -9.914 -19.203 4.145 1 97 97 LEU A CA 1
ATOM 763 C C . LEU A 1 97 ? -8.82 -20.172 3.693 1 97 97 LEU A C 1
ATOM 765 O O . LEU A 1 97 ? -7.762 -20.266 4.324 1 97 97 LEU A O 1
ATOM 769 N N . ALA A 1 98 ? -9.125 -20.938 2.684 1 96.75 98 ALA A N 1
ATOM 770 C CA . ALA A 1 98 ? -8.156 -21.844 2.088 1 96.75 98 ALA A CA 1
ATOM 771 C C . ALA A 1 98 ? -8.102 -21.688 0.573 1 96.75 98 ALA A C 1
ATOM 773 O O . ALA A 1 98 ? -9.078 -21.25 -0.044 1 96.75 98 ALA A O 1
ATOM 774 N N . LEU A 1 99 ? -6.914 -22.047 0.054 1 97 99 LEU A N 1
ATOM 775 C CA . LEU A 1 99 ? -6.777 -22.016 -1.397 1 97 99 LEU A CA 1
ATOM 776 C C . LEU A 1 99 ? -7.418 -23.25 -2.029 1 97 99 LEU A C 1
ATOM 778 O O . LEU A 1 99 ? -7.305 -24.359 -1.494 1 97 99 LEU A O 1
ATOM 782 N N . THR A 1 100 ? -8.109 -23.047 -3.105 1 97.19 100 THR A N 1
ATOM 783 C CA . THR A 1 100 ? -8.469 -24.172 -3.953 1 97.19 100 THR A CA 1
ATOM 784 C C . THR A 1 100 ? -7.258 -24.656 -4.75 1 97.19 100 THR A C 1
ATOM 786 O O . THR A 1 100 ? -6.172 -24.094 -4.645 1 97.19 100 THR A O 1
ATOM 789 N N . ALA A 1 101 ? -7.453 -25.766 -5.535 1 96.25 101 ALA A N 1
ATOM 790 C CA . ALA A 1 101 ? -6.395 -26.234 -6.418 1 96.25 101 ALA A CA 1
ATOM 791 C C . ALA A 1 101 ? -5.992 -25.156 -7.422 1 96.25 101 ALA A C 1
ATOM 793 O O . ALA A 1 101 ? -4.805 -24.969 -7.695 1 96.25 101 ALA A O 1
ATOM 794 N N . LYS A 1 102 ? -6.984 -24.453 -7.875 1 94.44 102 LYS A N 1
ATOM 795 C CA . LYS A 1 102 ? -6.746 -23.359 -8.82 1 94.44 102 LYS A CA 1
ATOM 796 C C . LYS A 1 102 ? -5.969 -22.219 -8.164 1 94.44 102 LYS A C 1
ATOM 798 O O . LYS A 1 102 ? -5.004 -21.719 -8.727 1 94.44 102 LYS A O 1
ATOM 803 N N . GLY A 1 103 ? -6.371 -21.828 -6.953 1 94.56 103 GLY A N 1
ATOM 804 C CA . GLY A 1 103 ? -5.672 -20.797 -6.203 1 94.56 103 GLY A CA 1
ATOM 805 C C . GLY A 1 103 ? -4.238 -21.172 -5.879 1 94.56 103 GLY A C 1
ATOM 806 O O . GLY A 1 103 ? -3.334 -20.344 -5.996 1 94.56 103 GLY A O 1
ATOM 807 N N . GLN A 1 104 ? -4.086 -22.438 -5.578 1 94.31 104 GLN A N 1
ATOM 808 C CA . GLN A 1 104 ? -2.754 -22.938 -5.25 1 94.31 104 GLN A CA 1
ATOM 809 C C . GLN A 1 104 ? -1.833 -22.891 -6.465 1 94.31 104 GLN A C 1
ATOM 811 O O . GLN A 1 104 ? -0.669 -22.5 -6.355 1 94.31 104 GLN A O 1
ATOM 816 N N . THR A 1 105 ? -2.383 -23.297 -7.539 1 91.75 105 THR A N 1
ATOM 817 C CA . THR A 1 105 ? -1.609 -23.281 -8.781 1 91.75 105 THR A CA 1
ATOM 818 C C . THR A 1 105 ? -1.185 -21.859 -9.141 1 91.75 105 THR A C 1
ATOM 820 O O . THR A 1 105 ? -0.043 -21.641 -9.547 1 91.75 105 THR A O 1
ATOM 823 N N . LEU A 1 106 ? -2.027 -20.938 -8.953 1 89.5 106 LEU A N 1
ATOM 824 C CA . LEU A 1 106 ? -1.732 -19.547 -9.25 1 89.5 106 LEU A CA 1
ATOM 825 C C . LEU A 1 106 ? -0.622 -19.031 -8.344 1 89.5 106 LEU A C 1
ATOM 827 O O . LEU A 1 106 ? 0.301 -18.359 -8.812 1 89.5 106 LEU A O 1
ATOM 831 N N . CYS A 1 107 ? -0.706 -19.328 -7.113 1 89.88 107 CYS A N 1
ATOM 832 C CA . CYS A 1 107 ? 0.307 -18.891 -6.16 1 89.88 107 CYS A CA 1
ATOM 833 C C . CYS A 1 107 ? 1.654 -19.531 -6.461 1 89.88 107 CYS A C 1
ATOM 835 O O . CYS A 1 107 ? 2.693 -18.875 -6.379 1 89.88 107 CYS A O 1
ATOM 837 N N . ASN A 1 108 ? 1.582 -20.781 -6.816 1 89.38 108 ASN A N 1
ATOM 838 C CA . ASN A 1 108 ? 2.814 -21.469 -7.188 1 89.38 108 ASN A CA 1
ATOM 839 C C . ASN A 1 108 ? 3.457 -20.844 -8.422 1 89.38 108 ASN A C 1
ATOM 841 O O . ASN A 1 108 ? 4.672 -20.656 -8.469 1 89.38 108 ASN A O 1
ATOM 845 N N . THR A 1 109 ? 2.604 -20.594 -9.383 1 85 109 THR A N 1
ATOM 846 C CA . THR A 1 109 ? 3.086 -19.953 -10.602 1 85 109 THR A CA 1
ATOM 847 C C . THR A 1 109 ? 3.695 -18.594 -10.289 1 85 109 THR A C 1
ATOM 849 O O . THR A 1 109 ? 4.73 -18.219 -10.844 1 85 109 THR A O 1
ATOM 852 N N . PHE A 1 110 ? 3.1 -17.875 -9.438 1 85.94 110 PHE A N 1
ATOM 853 C CA . PHE A 1 110 ? 3.623 -16.578 -9.031 1 85.94 110 PHE A CA 1
ATOM 854 C C . PHE A 1 110 ? 4.984 -16.734 -8.367 1 85.94 110 PHE A C 1
ATOM 856 O O . PHE A 1 110 ? 5.941 -16.047 -8.734 1 85.94 110 PHE A O 1
ATOM 863 N N . GLN A 1 111 ? 5.059 -17.594 -7.434 1 82.75 111 GLN A N 1
ATOM 864 C CA . GLN A 1 111 ? 6.285 -17.781 -6.66 1 82.75 111 GLN A CA 1
ATOM 865 C C . GLN A 1 111 ? 7.426 -18.266 -7.551 1 82.75 111 GLN A C 1
ATOM 867 O 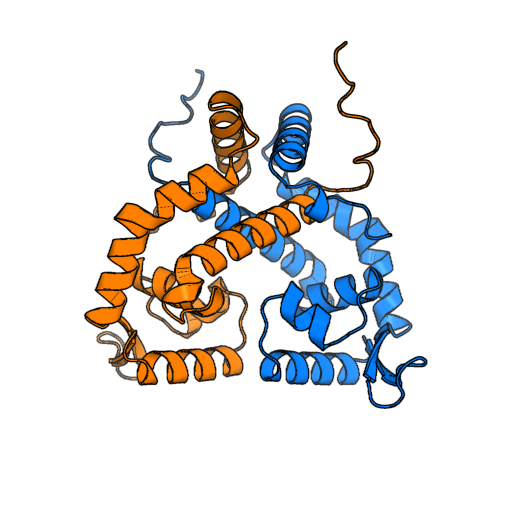O . GLN A 1 111 ? 8.578 -17.859 -7.363 1 82.75 111 GLN A O 1
ATOM 872 N N . ASN A 1 112 ? 7.113 -19.062 -8.539 1 82.44 112 ASN A N 1
ATOM 873 C CA . ASN A 1 112 ? 8.148 -19.734 -9.32 1 82.44 112 ASN A CA 1
ATOM 874 C C . ASN A 1 112 ? 8.508 -18.938 -10.57 1 82.44 112 ASN A C 1
ATOM 876 O O . ASN A 1 112 ? 9.641 -19.016 -11.055 1 82.44 112 ASN A O 1
ATOM 880 N N . GLU A 1 113 ? 7.57 -18.172 -11.133 1 82.88 113 GLU A N 1
ATOM 881 C CA . GLU A 1 113 ? 7.797 -17.562 -12.438 1 82.88 113 GLU A CA 1
ATOM 882 C C . GLU A 1 113 ? 7.578 -16.062 -12.398 1 82.88 113 GLU A C 1
ATOM 884 O O . GLU A 1 113 ? 8.492 -15.281 -12.703 1 82.88 113 GLU A O 1
ATOM 889 N N . ALA A 1 114 ? 6.5 -15.641 -11.93 1 86.06 114 ALA A N 1
ATOM 890 C CA . ALA A 1 114 ? 6.074 -14.25 -12.031 1 86.06 114 ALA A CA 1
ATOM 891 C C . ALA A 1 114 ? 6.914 -13.344 -11.133 1 86.06 114 ALA A C 1
ATOM 893 O O . ALA A 1 114 ? 7.258 -12.227 -11.516 1 86.06 114 ALA A O 1
ATOM 894 N N . LEU A 1 115 ? 7.312 -13.867 -10.016 1 89.06 115 LEU A N 1
ATOM 895 C CA . LEU A 1 115 ? 8.031 -13.07 -9.031 1 89.06 115 LEU A CA 1
ATOM 896 C C . LEU A 1 115 ? 9.352 -12.555 -9.609 1 89.06 115 LEU A C 1
ATOM 898 O O . LEU A 1 115 ? 9.633 -11.359 -9.547 1 89.06 115 LEU A O 1
ATOM 902 N N . ASN A 1 116 ? 10.07 -13.43 -10.258 1 90.69 116 ASN A N 1
ATOM 903 C CA . ASN A 1 116 ? 11.359 -13.047 -10.828 1 90.69 116 ASN A CA 1
ATOM 904 C C . ASN A 1 116 ? 11.195 -11.984 -11.914 1 90.69 116 ASN A C 1
ATOM 906 O O . ASN A 1 116 ? 11.984 -11.039 -11.984 1 90.69 116 ASN A O 1
ATOM 910 N N . THR A 1 117 ? 10.188 -12.172 -12.695 1 91.75 117 THR A N 1
ATOM 911 C CA . THR A 1 117 ? 9.93 -11.227 -13.773 1 91.75 117 THR A CA 1
ATOM 912 C C . THR A 1 117 ? 9.531 -9.867 -13.211 1 91.75 117 THR A C 1
ATOM 914 O O . THR A 1 117 ? 10.023 -8.828 -13.664 1 91.75 117 THR A O 1
ATOM 917 N N . ILE A 1 118 ? 8.734 -9.867 -12.219 1 92.62 118 ILE A N 1
ATOM 918 C CA . ILE A 1 118 ? 8.25 -8.633 -11.617 1 92.62 118 ILE A CA 1
ATOM 919 C C . ILE A 1 118 ? 9.398 -7.906 -10.922 1 92.62 118 ILE A C 1
ATOM 921 O O . ILE A 1 118 ? 9.539 -6.688 -11.047 1 92.62 118 ILE A O 1
ATOM 925 N N . LEU A 1 119 ? 10.219 -8.656 -10.242 1 94.25 119 LEU A N 1
ATOM 926 C CA . LEU A 1 119 ? 11.359 -8.055 -9.555 1 94.25 119 LEU A CA 1
ATOM 927 C C . LEU A 1 119 ? 12.344 -7.461 -10.555 1 94.25 119 LEU A C 1
ATOM 929 O O . LEU A 1 119 ? 12.922 -6.398 -10.305 1 94.25 119 LEU A O 1
ATOM 933 N N . ALA A 1 120 ? 12.508 -8.188 -11.656 1 95.12 120 ALA A N 1
ATOM 934 C CA . ALA A 1 120 ? 13.391 -7.684 -12.703 1 95.12 120 ALA A CA 1
ATOM 935 C C . ALA A 1 120 ? 12.875 -6.359 -13.258 1 95.12 120 ALA A C 1
ATOM 937 O O . ALA A 1 120 ? 13.633 -5.406 -13.43 1 95.12 120 ALA A O 1
ATOM 938 N N . ASP A 1 121 ? 11.609 -6.297 -13.492 1 95.81 121 ASP A N 1
ATOM 939 C CA . ASP A 1 121 ? 11 -5.078 -14.008 1 95.81 121 ASP A CA 1
ATOM 940 C C . ASP A 1 121 ? 11.047 -3.959 -12.961 1 95.81 121 ASP A C 1
ATOM 942 O O . ASP A 1 121 ? 11.305 -2.801 -13.297 1 95.81 121 ASP A O 1
ATOM 946 N N . LEU A 1 122 ? 10.875 -4.309 -11.719 1 96.31 122 LEU A N 1
ATOM 947 C CA . LEU A 1 122 ? 10.852 -3.361 -10.602 1 96.31 122 LEU A CA 1
ATOM 948 C C . LEU A 1 122 ? 12.211 -2.682 -10.445 1 96.31 122 LEU A C 1
ATOM 950 O O . LEU A 1 122 ? 12.281 -1.497 -10.117 1 96.31 122 LEU A O 1
ATOM 954 N N . THR A 1 123 ? 13.242 -3.414 -10.734 1 97.44 123 THR A N 1
ATOM 955 C CA . THR A 1 123 ? 14.586 -2.912 -10.484 1 97.44 123 THR A CA 1
ATOM 956 C C . THR A 1 123 ? 15.328 -2.672 -11.797 1 97.44 123 THR A C 1
ATOM 958 O O . THR A 1 123 ? 16.562 -2.625 -11.82 1 97.44 123 THR A O 1
ATOM 961 N N . ALA A 1 124 ? 14.594 -2.631 -12.898 1 97.5 124 ALA A N 1
ATOM 962 C CA . ALA A 1 124 ? 15.18 -2.566 -14.234 1 97.5 124 ALA A CA 1
ATOM 963 C C . ALA A 1 124 ? 16.109 -1.362 -14.367 1 97.5 124 ALA A C 1
ATOM 965 O O . ALA A 1 124 ? 17.062 -1.396 -15.148 1 97.5 124 ALA A O 1
ATOM 966 N N . ARG A 1 125 ? 15.953 -0.297 -13.625 1 97.69 125 ARG A N 1
ATOM 967 C CA . ARG A 1 125 ? 16.719 0.937 -13.734 1 97.69 125 ARG A CA 1
ATOM 968 C C . ARG A 1 125 ? 17.875 0.951 -12.742 1 97.69 125 ARG A C 1
ATOM 970 O O . ARG A 1 125 ? 18.656 1.904 -12.703 1 97.69 125 ARG A O 1
ATOM 977 N N . LEU A 1 126 ? 17.953 -0.09 -11.977 1 98 126 LEU A N 1
ATOM 978 C CA . LEU A 1 126 ? 19 -0.176 -10.961 1 98 126 LEU A CA 1
ATOM 979 C C . LEU A 1 126 ? 20.078 -1.167 -11.367 1 98 126 LEU A C 1
ATOM 981 O O . LEU A 1 126 ? 19.797 -2.172 -12.023 1 98 126 LEU A O 1
ATOM 985 N N . THR A 1 127 ? 21.312 -0.918 -10.953 1 97.62 127 THR A N 1
ATOM 986 C CA . THR A 1 127 ? 22.359 -1.93 -11.039 1 97.62 127 THR A CA 1
ATOM 987 C C . THR A 1 127 ? 22.156 -3.012 -9.984 1 97.62 127 THR A C 1
ATOM 989 O O . THR A 1 127 ? 21.453 -2.795 -8.992 1 97.62 127 THR A O 1
ATOM 992 N N . PRO A 1 128 ? 22.75 -4.184 -10.195 1 95.88 128 PRO A N 1
ATOM 993 C CA . PRO A 1 128 ? 22.656 -5.223 -9.164 1 95.88 128 PRO A CA 1
ATOM 994 C C . PRO A 1 128 ? 23.141 -4.742 -7.801 1 95.88 128 PRO A C 1
ATOM 996 O O . PRO A 1 128 ? 22.562 -5.109 -6.773 1 95.88 128 PRO A O 1
ATOM 999 N N . GLU A 1 129 ? 24.078 -3.908 -7.848 1 96.88 129 GLU A N 1
ATOM 1000 C CA . GLU A 1 129 ? 24.609 -3.371 -6.598 1 96.88 129 GLU A CA 1
ATOM 1001 C C . GLU A 1 129 ? 23.609 -2.447 -5.922 1 96.88 129 GLU A C 1
ATOM 1003 O O . GLU A 1 129 ? 23.406 -2.516 -4.707 1 96.88 129 GLU A O 1
ATOM 1008 N N . GLU A 1 130 ? 22.953 -1.599 -6.668 1 97.12 130 GLU A N 1
ATOM 1009 C CA . GLU A 1 130 ? 21.938 -0.703 -6.133 1 97.12 130 GLU A CA 1
ATOM 1010 C C . GLU A 1 130 ? 20.75 -1.485 -5.582 1 97.12 130 GLU A C 1
ATOM 1012 O O . GLU A 1 130 ? 20.188 -1.124 -4.543 1 97.12 130 GLU A O 1
ATOM 1017 N N . SER A 1 131 ? 20.422 -2.564 -6.25 1 97 131 SER A N 1
ATOM 1018 C CA . SER A 1 131 ? 19.328 -3.416 -5.777 1 97 131 SER A CA 1
ATOM 1019 C C . SER A 1 131 ? 19.672 -4.062 -4.441 1 97 131 SER A C 1
ATOM 1021 O O . SER A 1 131 ? 18.844 -4.117 -3.537 1 97 131 SER A O 1
ATOM 1023 N N . ARG A 1 132 ? 20.859 -4.516 -4.387 1 95.81 132 ARG A N 1
ATOM 1024 C CA . ARG A 1 132 ? 21.312 -5.121 -3.141 1 95.81 132 ARG A CA 1
ATOM 1025 C C . ARG A 1 132 ? 21.344 -4.098 -2.012 1 95.81 132 ARG A C 1
ATOM 1027 O O . ARG A 1 132 ? 20.906 -4.387 -0.891 1 95.81 132 ARG A O 1
ATOM 1034 N N . GLN A 1 133 ? 21.828 -2.898 -2.299 1 96.81 133 GLN A N 1
ATOM 1035 C CA . GLN A 1 133 ? 21.859 -1.826 -1.31 1 96.81 133 GLN A CA 1
ATOM 1036 C C . GLN A 1 133 ? 20.453 -1.469 -0.84 1 96.81 133 GLN A C 1
ATOM 1038 O O . GLN A 1 133 ? 20.234 -1.25 0.352 1 96.81 133 GLN A O 1
ATOM 1043 N N . LEU A 1 134 ? 19.578 -1.391 -1.782 1 97.62 134 LEU A N 1
ATOM 1044 C CA . LEU A 1 134 ? 18.188 -1.096 -1.474 1 97.62 134 LEU A CA 1
ATOM 1045 C C . LEU A 1 134 ? 17.609 -2.119 -0.494 1 97.62 134 LEU A C 1
ATOM 1047 O O . LEU A 1 134 ? 17.031 -1.75 0.524 1 97.62 134 LEU A O 1
ATOM 1051 N N . ALA A 1 135 ? 17.828 -3.379 -0.796 1 96.5 135 ALA A N 1
ATOM 1052 C CA . ALA A 1 135 ? 17.344 -4.445 0.071 1 96.5 135 ALA A CA 1
ATOM 1053 C C . ALA A 1 135 ? 17.969 -4.352 1.462 1 96.5 135 ALA A C 1
ATOM 1055 O O . ALA A 1 135 ? 17.266 -4.457 2.471 1 96.5 135 ALA A O 1
ATOM 1056 N N . ASP A 1 136 ? 19.234 -4.094 1.492 1 96.44 136 ASP A N 1
ATOM 1057 C CA . ASP A 1 136 ? 19.953 -4.016 2.762 1 96.44 136 ASP A CA 1
ATOM 1058 C C . ASP A 1 136 ? 19.422 -2.863 3.617 1 96.44 136 ASP A C 1
ATOM 1060 O O . ASP A 1 136 ? 19.219 -3.021 4.824 1 96.44 136 ASP A O 1
ATOM 1064 N N . ILE A 1 137 ? 19.234 -1.705 3.018 1 97.69 137 ILE A N 1
ATOM 1065 C CA . ILE A 1 137 ? 18.766 -0.526 3.74 1 97.69 137 ILE A CA 1
ATOM 1066 C C . ILE A 1 137 ? 17.344 -0.75 4.234 1 97.69 137 ILE A C 1
ATOM 1068 O O . ILE A 1 137 ? 17 -0.387 5.363 1 97.69 137 ILE A O 1
ATOM 1072 N N . LEU A 1 138 ? 16.5 -1.379 3.395 1 97.31 138 LEU A N 1
ATOM 1073 C CA . LEU A 1 138 ? 15.117 -1.655 3.785 1 97.31 138 LEU A CA 1
ATOM 1074 C C . LEU A 1 138 ? 15.07 -2.619 4.965 1 97.31 138 LEU A C 1
ATOM 1076 O O . LEU A 1 138 ? 14.281 -2.43 5.898 1 97.31 138 LEU A O 1
ATOM 1080 N N . ILE A 1 139 ? 15.891 -3.623 4.922 1 95.25 139 ILE A N 1
ATOM 1081 C CA . ILE A 1 139 ? 15.938 -4.598 6.008 1 95.25 139 ILE A CA 1
ATOM 1082 C C . ILE A 1 139 ? 16.344 -3.904 7.305 1 95.25 139 ILE A C 1
ATOM 1084 O O . ILE A 1 139 ? 15.758 -4.137 8.359 1 95.25 139 ILE A O 1
ATOM 1088 N N . LYS A 1 140 ? 17.312 -3.051 7.215 1 96.31 140 LYS A N 1
ATOM 1089 C CA . LYS A 1 140 ? 17.781 -2.309 8.383 1 96.31 140 LYS A CA 1
ATOM 1090 C C . LYS A 1 140 ? 16.703 -1.362 8.906 1 96.31 140 LYS A C 1
ATOM 1092 O O . LYS A 1 140 ? 16.562 -1.188 10.117 1 96.31 140 LYS A O 1
ATOM 1097 N N . MET A 1 141 ? 15.977 -0.729 8.023 1 97.31 141 MET A N 1
ATOM 1098 C CA . MET A 1 141 ? 14.961 0.272 8.359 1 97.31 141 MET A CA 1
ATOM 1099 C C . MET A 1 141 ? 13.812 -0.354 9.133 1 97.31 141 MET A C 1
ATOM 1101 O O . MET A 1 141 ? 13.266 0.266 10.047 1 97.31 141 MET A O 1
ATOM 1105 N N . LEU A 1 142 ? 13.484 -1.565 8.797 1 95.94 142 LEU A N 1
ATOM 1106 C CA . LEU A 1 142 ? 12.289 -2.209 9.328 1 95.94 142 LEU A CA 1
ATOM 1107 C C . LEU A 1 142 ? 12.562 -2.795 10.711 1 95.94 142 LEU A C 1
ATOM 1109 O O . LEU A 1 142 ? 13.625 -3.373 10.945 1 95.94 142 LEU A O 1
ATOM 1113 N N . PRO A 1 143 ? 11.594 -2.549 11.672 1 93.19 143 PRO A N 1
ATOM 1114 C CA . PRO A 1 143 ? 11.727 -3.234 12.953 1 93.19 143 PRO A CA 1
ATOM 1115 C C . PRO A 1 143 ? 11.781 -4.754 12.812 1 93.19 143 PRO A C 1
ATOM 1117 O O . PRO A 1 143 ? 11.203 -5.312 11.875 1 93.19 143 PRO A O 1
ATOM 1120 N N . ASP A 1 144 ? 12.336 -5.395 13.75 1 87.69 144 ASP A N 1
ATOM 1121 C CA . ASP A 1 144 ? 12.562 -6.836 13.703 1 87.69 144 ASP A CA 1
ATOM 1122 C C . ASP A 1 144 ? 11.242 -7.594 13.602 1 87.69 144 ASP A C 1
ATOM 1124 O O . ASP A 1 144 ? 11.172 -8.664 12.992 1 87.69 144 ASP A O 1
ATOM 1128 N N . GLU A 1 145 ? 10.211 -7.02 14.141 1 85 145 GLU A N 1
ATOM 1129 C CA . GLU A 1 145 ? 8.914 -7.695 14.156 1 85 145 GLU A CA 1
ATOM 1130 C C . GLU A 1 145 ? 8.32 -7.785 12.758 1 85 145 GLU A C 1
ATOM 1132 O O . GLU A 1 145 ? 7.457 -8.625 12.492 1 85 145 GLU A O 1
ATOM 1137 N N . PHE A 1 146 ? 8.773 -6.922 11.883 1 83.25 146 PHE A N 1
ATOM 1138 C CA . PHE A 1 146 ? 8.273 -6.934 10.516 1 83.25 146 PHE A CA 1
ATOM 1139 C C . PHE A 1 146 ? 9.031 -7.949 9.672 1 83.25 146 PHE A C 1
ATOM 1141 O O . PHE A 1 146 ? 8.492 -8.477 8.695 1 83.25 146 PHE A O 1
ATOM 1148 N N . THR A 1 147 ? 10.25 -8.172 10.008 1 79.44 147 THR A N 1
ATOM 1149 C CA . THR A 1 147 ? 11.078 -9 9.133 1 79.44 147 THR A CA 1
ATOM 1150 C C . THR A 1 147 ? 11.234 -10.406 9.695 1 79.44 147 THR A C 1
ATOM 1152 O O . THR A 1 147 ? 11.828 -11.273 9.062 1 79.44 147 THR A O 1
ATOM 1155 N N . ALA A 1 148 ? 10.703 -10.484 10.961 1 71.38 148 ALA A N 1
ATOM 1156 C CA . ALA A 1 148 ? 10.805 -11.789 11.602 1 71.38 148 ALA A CA 1
ATOM 1157 C C . ALA A 1 148 ? 10.031 -12.844 10.82 1 71.38 148 ALA A C 1
ATOM 1159 O O . ALA A 1 148 ? 8.953 -12.57 10.281 1 71.38 148 ALA A O 1
ATOM 1160 N N . PRO A 1 149 ? 10.742 -13.992 10.492 1 56.03 149 PRO A N 1
ATOM 1161 C CA . PRO A 1 149 ? 10 -15.086 9.867 1 56.03 149 PRO A CA 1
ATOM 1162 C C . PRO A 1 149 ? 8.727 -15.453 10.633 1 56.03 149 PRO A C 1
ATOM 1164 O O . PRO A 1 149 ? 8.672 -15.305 11.852 1 56.03 149 PRO A O 1
ATOM 1167 N N . HIS A 1 150 ? 7.527 -15.078 10.102 1 44.97 150 HIS A N 1
ATOM 1168 C CA . HIS A 1 150 ? 6.363 -15.586 10.82 1 44.97 150 HIS A CA 1
ATOM 1169 C C . HIS A 1 150 ? 6.559 -17.047 11.234 1 44.97 150 HIS A C 1
ATOM 1171 O O . HIS A 1 150 ? 6.875 -17.891 10.398 1 44.97 150 HIS A O 1
ATOM 1177 N N . ARG A 1 151 ? 7.219 -17.266 12.398 1 37.22 151 ARG A N 1
ATOM 1178 C CA . ARG A 1 151 ? 7.184 -18.625 12.922 1 37.22 151 ARG A CA 1
ATOM 1179 C C . ARG A 1 151 ? 5.75 -19.141 13.016 1 37.22 151 ARG A C 1
ATOM 1181 O O . ARG A 1 151 ? 4.828 -18.375 13.305 1 37.22 151 ARG A O 1
ATOM 1188 N N . MET B 1 1 ? 33.812 -6.16 16.25 1 25.16 1 MET B N 1
ATOM 1189 C CA . MET B 1 1 ? 33.219 -7.391 15.773 1 25.16 1 MET B CA 1
ATOM 1190 C C . MET B 1 1 ? 32.062 -7.09 14.82 1 25.16 1 MET B C 1
ATOM 1192 O O . MET B 1 1 ? 31.109 -6.398 15.18 1 25.16 1 MET B O 1
ATOM 1196 N N . ASN B 1 2 ? 32.188 -6.797 13.5 1 29.16 2 ASN B N 1
ATOM 1197 C CA . ASN B 1 2 ? 31.375 -6.48 12.328 1 29.16 2 ASN B CA 1
ATOM 1198 C C . ASN B 1 2 ? 30.203 -7.434 12.195 1 29.16 2 ASN B C 1
ATOM 1200 O O . ASN B 1 2 ? 30.375 -8.625 11.93 1 29.16 2 ASN B O 1
ATOM 1204 N N . THR B 1 3 ? 29.375 -7.398 13.172 1 31.38 3 THR B N 1
ATOM 1205 C CA . THR B 1 3 ? 28.281 -8.359 13.227 1 31.38 3 THR B CA 1
ATOM 1206 C C . THR B 1 3 ? 27.688 -8.602 11.836 1 31.38 3 THR B C 1
ATOM 1208 O O . THR B 1 3 ? 27.266 -7.656 11.172 1 31.38 3 THR B O 1
ATOM 1211 N N . PRO B 1 4 ? 28.266 -9.547 11.117 1 33.56 4 PRO B N 1
ATOM 1212 C CA . PRO B 1 4 ? 27.75 -9.859 9.781 1 33.56 4 PRO B CA 1
ATOM 1213 C C . PRO B 1 4 ? 26.234 -9.68 9.672 1 33.56 4 PRO B C 1
ATOM 1215 O O . PRO B 1 4 ? 25.516 -9.898 10.641 1 33.56 4 PRO B O 1
ATOM 1218 N N . ILE B 1 5 ? 25.766 -8.484 9.328 1 38.88 5 ILE B N 1
ATOM 1219 C CA . ILE B 1 5 ? 24.375 -8.508 8.898 1 38.88 5 ILE B CA 1
ATOM 1220 C C . ILE B 1 5 ? 23.969 -9.938 8.547 1 38.88 5 ILE B C 1
ATOM 1222 O O . ILE B 1 5 ? 24.516 -10.539 7.625 1 38.88 5 ILE B O 1
ATOM 1226 N N . ASP B 1 6 ? 23.875 -10.828 9.484 1 36.53 6 ASP B N 1
ATOM 1227 C CA . ASP B 1 6 ? 23.5 -12.242 9.469 1 36.53 6 ASP B CA 1
ATOM 1228 C C . ASP B 1 6 ? 22.625 -12.562 8.258 1 36.53 6 ASP B C 1
ATOM 1230 O O . ASP B 1 6 ? 21.719 -11.797 7.914 1 36.53 6 ASP B O 1
ATOM 1234 N N . SER B 1 7 ? 23.078 -13.141 7.203 1 39.81 7 SER B N 1
ATOM 1235 C CA . SER B 1 7 ? 22.641 -13.773 5.961 1 39.81 7 SER B CA 1
ATOM 1236 C C . SER B 1 7 ? 21.188 -14.211 6.051 1 39.81 7 SER B C 1
ATOM 1238 O O . SER B 1 7 ? 20.641 -14.773 5.102 1 39.81 7 SER B O 1
ATOM 1240 N N . SER B 1 8 ? 20.703 -14.359 7.293 1 41.56 8 SER B N 1
ATOM 1241 C CA . SER B 1 8 ? 19.453 -15.07 7.535 1 41.56 8 SER B CA 1
ATOM 1242 C C . SER B 1 8 ? 18.266 -14.281 7.012 1 41.56 8 SER B C 1
ATOM 1244 O O . SER B 1 8 ? 17.109 -14.68 7.219 1 41.56 8 SER B O 1
ATOM 1246 N N . HIS B 1 9 ? 18.438 -12.93 6.926 1 48.31 9 HIS B N 1
ATOM 1247 C CA . HIS B 1 9 ? 17.312 -12.227 6.344 1 48.31 9 HIS B CA 1
ATOM 1248 C C . HIS B 1 9 ? 16.984 -12.758 4.949 1 48.31 9 HIS B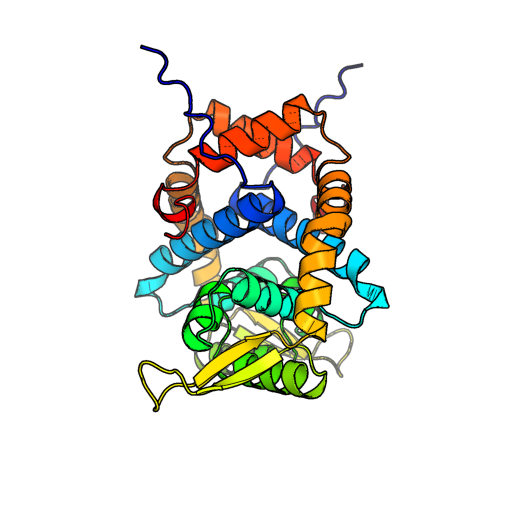 C 1
ATOM 1250 O O . HIS B 1 9 ? 16.594 -11.992 4.062 1 48.31 9 HIS B O 1
ATOM 1256 N N . LYS B 1 10 ? 17.453 -13.938 4.719 1 51.69 10 LYS B N 1
ATOM 1257 C CA . LYS B 1 10 ? 17.359 -14.695 3.475 1 51.69 10 LYS B CA 1
ATOM 1258 C C . LYS B 1 10 ? 16.188 -14.211 2.621 1 51.69 10 LYS B C 1
ATOM 1260 O O . LYS B 1 10 ? 16.375 -13.75 1.497 1 51.69 10 LYS B O 1
ATOM 1265 N N . ASN B 1 11 ? 14.945 -14.789 2.562 1 62.47 11 ASN B N 1
ATOM 1266 C CA . ASN B 1 11 ? 14.039 -15 1.44 1 62.47 11 ASN B CA 1
ATOM 1267 C C . ASN B 1 11 ? 13.086 -13.82 1.259 1 62.47 11 ASN B C 1
ATOM 1269 O O . ASN B 1 11 ? 11.984 -13.984 0.732 1 62.47 11 ASN B O 1
ATOM 1273 N N . LEU B 1 12 ? 13.719 -12.594 1.906 1 85.25 12 LEU B N 1
ATOM 1274 C CA . LEU B 1 12 ? 12.781 -11.508 1.645 1 85.25 12 LEU B CA 1
ATOM 1275 C C . LEU B 1 12 ? 13.078 -10.836 0.308 1 85.25 12 LEU B C 1
ATOM 1277 O O . LEU B 1 12 ? 14.078 -10.125 0.18 1 85.25 12 LEU B O 1
ATOM 1281 N N . HIS B 1 13 ? 12.383 -11.078 -0.63 1 89.31 13 HIS B N 1
ATOM 1282 C CA . HIS B 1 13 ? 12.562 -10.406 -1.914 1 89.31 13 HIS B CA 1
ATOM 1283 C C . HIS B 1 13 ? 12.039 -8.977 -1.865 1 89.31 13 HIS B C 1
ATOM 1285 O O . HIS B 1 13 ? 11.273 -8.617 -0.967 1 89.31 13 HIS B O 1
ATOM 1291 N N . LEU B 1 14 ? 12.438 -8.086 -2.752 1 92.62 14 LEU B N 1
ATOM 1292 C CA . LEU B 1 14 ? 12.188 -6.648 -2.717 1 92.62 14 LEU B CA 1
ATOM 1293 C C . LEU B 1 14 ? 10.688 -6.363 -2.717 1 92.62 14 LEU B C 1
ATOM 1295 O O . LEU B 1 14 ? 10.234 -5.406 -2.082 1 92.62 14 LEU B O 1
ATOM 1299 N N . GLY B 1 15 ? 9.969 -7.207 -3.418 1 90.56 15 GLY B N 1
ATOM 1300 C CA . GLY B 1 15 ? 8.523 -7.051 -3.379 1 90.56 15 GLY B CA 1
ATOM 1301 C C . GLY B 1 15 ? 7.953 -7.137 -1.978 1 90.56 15 GLY B C 1
ATOM 1302 O O . GLY B 1 15 ? 7.094 -6.336 -1.602 1 90.56 15 GLY B O 1
ATOM 1303 N N . LEU B 1 16 ? 8.43 -8.078 -1.303 1 87.06 16 LEU B N 1
ATOM 1304 C CA . LEU B 1 16 ? 8 -8.258 0.081 1 87.06 16 LEU B CA 1
ATOM 1305 C C . LEU B 1 16 ? 8.508 -7.113 0.954 1 87.06 16 LEU B C 1
ATOM 1307 O O . LEU B 1 16 ? 7.773 -6.609 1.81 1 87.06 16 LEU B O 1
ATOM 1311 N N . LEU B 1 17 ? 9.695 -6.66 0.774 1 92.69 17 LEU B N 1
ATOM 1312 C CA . LEU B 1 17 ? 10.273 -5.574 1.564 1 92.69 17 LEU B CA 1
ATOM 1313 C C . LEU B 1 17 ? 9.484 -4.281 1.357 1 92.69 17 LEU B C 1
ATOM 1315 O O . LEU B 1 17 ? 9.273 -3.521 2.307 1 92.69 17 LEU B O 1
ATOM 1319 N N . PHE B 1 18 ? 9 -4.047 0.159 1 93.56 18 PHE B N 1
ATOM 1320 C CA . PHE B 1 18 ? 8.172 -2.877 -0.105 1 93.56 18 PHE B CA 1
ATOM 1321 C C . PHE B 1 18 ? 6.828 -2.988 0.609 1 93.56 18 PHE B C 1
ATOM 1323 O O . PHE B 1 18 ? 6.316 -2 1.139 1 93.56 18 PHE B O 1
ATOM 1330 N N . HIS B 1 19 ? 6.332 -4.148 0.579 1 86.69 19 HIS B N 1
ATOM 1331 C CA . HIS B 1 19 ? 5.082 -4.379 1.291 1 86.69 19 HIS B CA 1
ATOM 1332 C C . HIS B 1 19 ? 5.238 -4.102 2.783 1 86.69 19 HIS B C 1
ATOM 1334 O O . HIS B 1 19 ? 4.43 -3.377 3.371 1 86.69 19 HIS B O 1
ATOM 1340 N N . LEU B 1 20 ? 6.238 -4.633 3.363 1 88.75 20 LEU B N 1
ATOM 1341 C CA . LEU B 1 20 ? 6.484 -4.469 4.793 1 88.75 20 LEU B CA 1
ATOM 1342 C C . LEU B 1 20 ? 6.801 -3.016 5.125 1 88.75 20 LEU B C 1
ATOM 1344 O O . LEU B 1 20 ? 6.359 -2.502 6.156 1 88.75 20 LEU B O 1
ATOM 1348 N N . ALA B 1 21 ? 7.578 -2.322 4.297 1 93.75 21 ALA B N 1
ATOM 1349 C CA . ALA B 1 21 ? 7.887 -0.911 4.5 1 93.75 21 ALA B CA 1
ATOM 1350 C C . ALA B 1 21 ? 6.617 -0.064 4.492 1 93.75 21 ALA B C 1
ATOM 1352 O O . ALA B 1 21 ? 6.465 0.845 5.312 1 93.75 21 ALA B O 1
ATOM 1353 N N . ASN B 1 22 ? 5.742 -0.372 3.562 1 90.19 22 ASN B N 1
ATOM 1354 C CA . ASN B 1 22 ? 4.477 0.348 3.486 1 90.19 22 ASN B CA 1
ATOM 1355 C C . ASN B 1 22 ? 3.609 0.09 4.715 1 90.19 22 ASN B C 1
ATOM 1357 O O . ASN B 1 22 ? 2.941 0.999 5.211 1 90.19 22 ASN B O 1
ATOM 1361 N N . GLN B 1 23 ? 3.578 -1.122 5.129 1 85.88 23 GLN B N 1
ATOM 1362 C CA . GLN B 1 23 ? 2.844 -1.443 6.348 1 85.88 23 GLN B CA 1
ATOM 1363 C C . GLN B 1 23 ? 3.395 -0.667 7.543 1 85.88 23 GLN B C 1
ATOM 1365 O O . GLN B 1 23 ? 2.629 -0.168 8.367 1 85.88 23 GLN B O 1
ATOM 1370 N N . PHE B 1 24 ? 4.719 -0.623 7.676 1 91.69 24 PHE B N 1
ATOM 1371 C CA . PHE B 1 24 ? 5.367 0.102 8.766 1 91.69 24 PHE B CA 1
ATOM 1372 C C . PHE B 1 24 ? 5.043 1.589 8.695 1 91.69 24 PHE B C 1
ATOM 1374 O O . PHE B 1 24 ? 4.676 2.197 9.695 1 91.69 24 PHE B O 1
ATOM 1381 N N . LYS B 1 25 ? 5.113 2.152 7.496 1 92.62 25 LYS B N 1
ATOM 1382 C CA . LYS B 1 25 ? 4.75 3.551 7.285 1 92.62 25 LYS B CA 1
ATOM 1383 C C . LYS B 1 25 ? 3.301 3.809 7.688 1 92.62 25 LYS B C 1
ATOM 1385 O O . LYS B 1 25 ? 3.012 4.773 8.398 1 92.62 25 LYS B O 1
ATOM 1390 N N . ASP B 1 26 ? 2.404 2.941 7.281 1 88.44 26 ASP B N 1
ATOM 1391 C CA . ASP B 1 26 ? 0.988 3.111 7.59 1 88.44 26 ASP B CA 1
ATOM 1392 C C . ASP B 1 26 ? 0.736 2.992 9.094 1 88.44 26 ASP B C 1
ATOM 1394 O O . ASP B 1 26 ? -0.144 3.662 9.633 1 88.44 26 ASP B O 1
ATOM 1398 N N . LEU B 1 27 ? 1.446 2.092 9.703 1 87.94 27 LEU B N 1
ATOM 1399 C CA . LEU B 1 27 ? 1.358 1.958 11.156 1 87.94 27 LEU B CA 1
ATOM 1400 C C . LEU B 1 27 ? 1.747 3.26 11.844 1 87.94 27 LEU B C 1
ATOM 1402 O O . LEU B 1 27 ? 1.071 3.697 12.781 1 87.94 27 LEU B O 1
ATOM 1406 N N . LEU B 1 28 ? 2.869 3.887 11.406 1 91.38 28 LEU B N 1
ATOM 1407 C CA . LEU B 1 28 ? 3.334 5.141 11.992 1 91.38 28 LEU B CA 1
ATOM 1408 C C . LEU B 1 28 ? 2.32 6.254 11.773 1 91.38 28 LEU B C 1
ATOM 1410 O O . LEU B 1 28 ? 2.078 7.07 12.664 1 91.38 28 LEU B O 1
ATOM 1414 N N . ILE B 1 29 ? 1.702 6.273 10.586 1 88.31 29 ILE B N 1
ATOM 1415 C CA . ILE B 1 29 ? 0.668 7.258 10.289 1 88.31 29 ILE B CA 1
ATOM 1416 C C . ILE B 1 29 ? -0.534 7.039 11.203 1 88.31 29 ILE B C 1
ATOM 1418 O O . ILE B 1 29 ? -1.062 7.988 11.789 1 88.31 29 ILE B O 1
ATOM 1422 N N . GLY B 1 30 ? -0.945 5.832 11.305 1 86.06 30 GLY B N 1
ATOM 1423 C CA . GLY B 1 30 ? -2.045 5.5 12.195 1 86.06 30 GLY B CA 1
ATOM 1424 C C . GLY B 1 30 ? -1.79 5.906 13.641 1 86.06 30 GLY B C 1
ATOM 1425 O O . GLY B 1 30 ? -2.686 6.418 14.312 1 86.06 30 GLY B O 1
ATOM 1426 N N . HIS B 1 31 ? -0.576 5.629 14.102 1 87.12 31 HIS B N 1
ATOM 1427 C CA . HIS B 1 31 ? -0.206 6 15.461 1 87.12 31 HIS B CA 1
ATOM 1428 C C . HIS B 1 31 ? -0.3 7.508 15.672 1 87.12 31 HIS B C 1
ATOM 1430 O O . HIS B 1 31 ? -0.757 7.969 16.719 1 87.12 31 HIS B O 1
ATOM 1436 N N . TYR B 1 32 ? 0.195 8.211 14.711 1 85.56 32 TYR B N 1
ATOM 1437 C CA . TYR B 1 32 ? 0.18 9.664 14.828 1 85.56 32 TYR B CA 1
ATOM 1438 C C . TYR B 1 32 ? -1.249 10.188 14.891 1 85.56 32 TYR B C 1
ATOM 1440 O O . TYR B 1 32 ? -1.539 11.141 15.625 1 85.56 32 TYR B O 1
ATOM 1448 N N . PHE B 1 33 ? -2.168 9.586 14.172 1 83.56 33 PHE B N 1
ATOM 1449 C CA . PHE B 1 33 ? -3.529 10.102 14.078 1 83.56 33 PHE B CA 1
ATOM 1450 C C . PHE B 1 33 ? -4.465 9.336 15 1 83.56 33 PHE B C 1
ATOM 1452 O O . PHE B 1 33 ? -5.688 9.445 14.891 1 83.56 33 PHE B O 1
ATOM 1459 N N . ALA B 1 34 ? -3.963 8.523 15.797 1 82.44 34 ALA B N 1
ATOM 1460 C CA . ALA B 1 34 ? -4.777 7.707 16.688 1 82.44 34 ALA B CA 1
ATOM 1461 C C . ALA B 1 34 ? -5.715 8.57 17.531 1 82.44 34 ALA B C 1
ATOM 1463 O O . ALA B 1 34 ? -6.879 8.219 17.734 1 82.44 34 ALA B O 1
ATOM 1464 N N . ASP B 1 35 ? -5.266 9.711 17.891 1 81.81 35 ASP B N 1
ATOM 1465 C CA . ASP B 1 35 ? -6.047 10.578 18.766 1 81.81 35 ASP B CA 1
ATOM 1466 C C . ASP B 1 35 ? -7.027 11.43 17.969 1 81.81 35 ASP B C 1
ATOM 1468 O O . ASP B 1 35 ? -7.957 12.016 18.531 1 81.81 35 ASP B O 1
ATOM 1472 N N . SER B 1 36 ? -6.867 11.5 16.656 1 80.12 36 SER B N 1
ATOM 1473 C CA . SER B 1 36 ? -7.73 12.336 15.82 1 80.12 36 SER B CA 1
ATOM 1474 C C . SER B 1 36 ? -8.93 11.555 15.305 1 80.12 36 SER B C 1
ATOM 1476 O O . SER B 1 36 ? -9.844 12.133 14.703 1 80.12 36 SER B O 1
ATOM 1478 N N . GLY B 1 37 ? -8.93 10.234 15.453 1 81.44 37 GLY B N 1
ATOM 1479 C CA . GLY B 1 37 ? -10.039 9.406 14.992 1 81.44 37 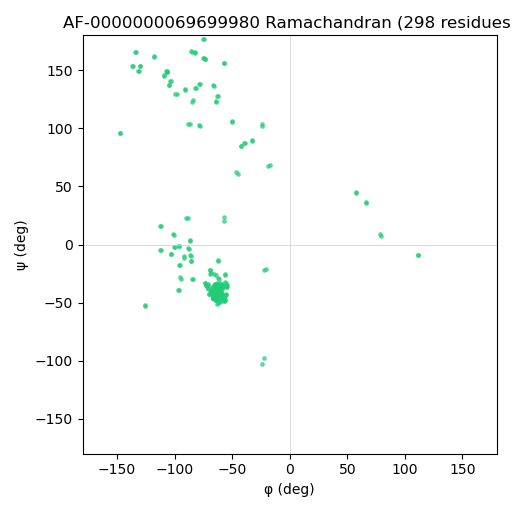GLY B CA 1
ATOM 1480 C C . GLY B 1 37 ? -10 9.141 13.5 1 81.44 37 GLY B C 1
ATOM 1481 O O . GLY B 1 37 ? -10.984 8.688 12.922 1 81.44 37 GLY B O 1
ATOM 1482 N N . ILE B 1 38 ? -8.922 9.539 12.844 1 84.06 38 ILE B N 1
ATOM 1483 C CA . ILE B 1 38 ? -8.773 9.32 11.414 1 84.06 38 ILE B CA 1
ATOM 1484 C C . ILE B 1 38 ? -7.918 8.086 11.156 1 84.06 38 ILE B C 1
ATOM 1486 O O . ILE B 1 38 ? -6.84 7.941 11.734 1 84.06 38 ILE B O 1
ATOM 1490 N N . THR B 1 39 ? -8.391 7.199 10.336 1 81.38 39 THR B N 1
ATOM 1491 C CA . THR B 1 39 ? -7.648 5.988 9.984 1 81.38 39 THR B CA 1
ATOM 1492 C C . THR B 1 39 ? -6.684 6.254 8.836 1 81.38 39 THR B C 1
ATOM 1494 O O . THR B 1 39 ? -6.781 7.281 8.164 1 81.38 39 THR B O 1
ATOM 1497 N N . ALA B 1 40 ? -5.742 5.32 8.609 1 82 40 ALA B N 1
ATOM 1498 C CA . ALA B 1 40 ? -4.77 5.473 7.531 1 82 40 ALA B CA 1
ATOM 1499 C C . ALA B 1 40 ? -5.461 5.531 6.172 1 82 40 ALA B C 1
ATOM 1501 O O . ALA B 1 40 ? -5.129 6.379 5.336 1 82 40 ALA B O 1
ATOM 1502 N N . PRO B 1 41 ? -6.523 4.719 5.945 1 83.06 41 PRO B N 1
ATOM 1503 C CA . PRO B 1 41 ? -7.23 4.816 4.668 1 83.06 41 PRO B CA 1
ATOM 1504 C C . PRO B 1 41 ? -7.926 6.164 4.48 1 83.06 41 PRO B C 1
ATOM 1506 O O . PRO B 1 41 ? -7.918 6.719 3.379 1 83.06 41 PRO B O 1
ATOM 1509 N N . GLN B 1 42 ? -8.492 6.621 5.531 1 87.31 42 GLN B N 1
ATOM 1510 C CA . GLN B 1 42 ? -9.133 7.934 5.457 1 87.31 42 GLN B CA 1
ATOM 1511 C C . GLN B 1 42 ? -8.109 9.031 5.168 1 87.31 42 GLN B C 1
ATOM 1513 O O . GLN B 1 42 ? -8.383 9.945 4.387 1 87.31 42 GLN B O 1
ATOM 1518 N N . PHE B 1 43 ? -7.016 8.898 5.836 1 87.56 43 PHE B N 1
ATOM 1519 C CA . PHE B 1 43 ? -5.949 9.867 5.613 1 87.56 43 PHE B CA 1
ATOM 1520 C C . PHE B 1 43 ? -5.512 9.859 4.152 1 87.56 43 PHE B C 1
ATOM 1522 O O . PHE B 1 43 ? -5.273 10.922 3.568 1 87.56 43 PHE B O 1
ATOM 1529 N N . LYS B 1 44 ? -5.395 8.695 3.6 1 87.62 44 LYS B N 1
ATOM 1530 C CA . LYS B 1 44 ? -4.973 8.578 2.207 1 87.62 44 LYS B CA 1
ATOM 1531 C C . LYS B 1 44 ? -5.953 9.289 1.276 1 87.62 44 LYS B C 1
ATOM 1533 O O . LYS B 1 44 ? -5.547 9.906 0.292 1 87.62 44 LYS B O 1
ATOM 1538 N N . VAL B 1 45 ? -7.16 9.219 1.602 1 91.5 45 VAL B N 1
ATOM 1539 C CA . VAL B 1 45 ? -8.156 9.938 0.821 1 91.5 45 VAL B CA 1
ATOM 1540 C C . VAL B 1 45 ? -7.961 11.445 0.985 1 91.5 45 VAL B C 1
ATOM 1542 O O . VAL B 1 45 ? -7.938 12.188 -0.001 1 91.5 45 VAL B O 1
ATOM 1545 N N . LEU B 1 46 ? -7.777 11.867 2.227 1 92.69 46 LEU B N 1
ATOM 1546 C CA . LEU B 1 46 ? -7.586 13.281 2.533 1 92.69 46 LEU B CA 1
ATOM 1547 C C . LEU B 1 46 ? -6.391 13.852 1.771 1 92.69 46 LEU B C 1
ATOM 1549 O O . LEU B 1 46 ? -6.484 14.922 1.166 1 92.69 46 LEU B O 1
ATOM 1553 N N . ILE B 1 47 ? -5.375 13.078 1.798 1 88.56 47 ILE B N 1
ATOM 1554 C CA . ILE B 1 47 ? -4.137 13.586 1.216 1 88.56 47 ILE B CA 1
ATOM 1555 C C . ILE B 1 47 ? -4.258 13.617 -0.306 1 88.56 47 ILE B C 1
ATOM 1557 O O . ILE B 1 47 ? -3.682 14.484 -0.962 1 88.56 47 ILE B O 1
ATOM 1561 N N . ASN B 1 48 ? -4.941 12.672 -0.891 1 89.75 48 ASN B N 1
ATOM 1562 C CA . ASN B 1 48 ? -5.211 12.734 -2.324 1 89.75 48 ASN B CA 1
ATOM 1563 C C . ASN B 1 48 ? -5.949 14.016 -2.699 1 89.75 48 ASN B C 1
ATOM 1565 O O . ASN B 1 48 ? -5.551 14.719 -3.633 1 89.75 48 ASN B O 1
ATOM 1569 N N . ILE B 1 49 ? -6.93 14.344 -1.98 1 92.75 49 ILE B N 1
ATOM 1570 C CA . ILE B 1 49 ? -7.711 15.547 -2.238 1 92.75 49 ILE B CA 1
ATOM 1571 C C . ILE B 1 49 ? -6.836 16.781 -2.043 1 92.75 49 ILE B C 1
ATOM 1573 O O . ILE B 1 49 ? -6.855 17.703 -2.865 1 92.75 49 ILE B O 1
ATOM 1577 N N . PHE B 1 50 ? -6.074 16.734 -0.996 1 90.31 50 PHE B N 1
ATOM 1578 C CA . PHE B 1 50 ? -5.188 17.844 -0.659 1 90.31 50 PHE B CA 1
ATOM 1579 C C . PHE B 1 50 ? -4.191 18.094 -1.783 1 90.31 50 PHE B C 1
ATOM 1581 O O . PHE B 1 50 ? -3.838 19.25 -2.059 1 90.31 50 PHE B O 1
ATOM 1588 N N . LYS B 1 51 ? -3.795 17.047 -2.451 1 84 51 LYS B N 1
ATOM 1589 C CA . LYS B 1 51 ? -2.797 17.141 -3.512 1 84 51 LYS B CA 1
ATOM 1590 C C . LYS B 1 51 ? -3.449 17.453 -4.855 1 84 51 LYS B C 1
ATOM 1592 O O . LYS B 1 51 ? -2.766 17.547 -5.875 1 84 51 LYS B O 1
ATOM 1597 N N . GLY B 1 52 ? -4.781 17.516 -4.883 1 86.5 52 GLY B N 1
ATOM 1598 C CA . GLY B 1 52 ? -5.461 17.984 -6.078 1 86.5 52 GLY B CA 1
ATOM 1599 C C . GLY B 1 52 ? -6.242 16.891 -6.789 1 86.5 52 GLY B C 1
ATOM 1600 O O . GLY B 1 52 ? -6.93 17.156 -7.777 1 86.5 52 GLY B O 1
ATOM 1601 N N . ASN B 1 53 ? -6.051 15.641 -6.352 1 86.31 53 ASN B N 1
ATOM 1602 C CA . ASN B 1 53 ? -6.871 14.555 -6.887 1 86.31 53 ASN B CA 1
ATOM 1603 C C . ASN B 1 53 ? -8.258 14.547 -6.258 1 86.31 53 ASN B C 1
ATOM 1605 O O . ASN B 1 53 ? -8.453 13.992 -5.176 1 86.31 53 ASN B O 1
ATOM 1609 N N . THR B 1 54 ? -9.227 15.055 -7.023 1 89.25 54 THR B N 1
ATOM 1610 C CA . THR B 1 54 ? -10.508 15.312 -6.383 1 89.25 54 THR B CA 1
ATOM 1611 C C . THR B 1 54 ? -11.578 14.367 -6.914 1 89.25 54 THR B C 1
ATOM 1613 O O . THR B 1 54 ? -12.719 14.367 -6.438 1 89.25 54 THR B O 1
ATOM 1616 N N . SER B 1 55 ? -11.258 13.555 -7.887 1 91.44 55 SER B N 1
ATOM 1617 C CA . SER B 1 55 ? -12.219 12.625 -8.461 1 91.44 55 SER B CA 1
ATOM 1618 C C . SER B 1 55 ? -12.297 11.336 -7.648 1 91.44 55 SER B C 1
ATOM 1620 O O . SER B 1 55 ? -11.289 10.641 -7.484 1 91.44 55 SER B O 1
ATOM 1622 N N . PRO B 1 56 ? -13.531 11.047 -7.227 1 91.62 56 PRO B N 1
ATOM 1623 C CA . PRO B 1 56 ? -13.672 9.773 -6.52 1 91.62 56 PRO B CA 1
ATOM 1624 C C . PRO B 1 56 ? -13.156 8.586 -7.332 1 91.62 56 PRO B C 1
ATOM 1626 O O . PRO B 1 56 ? -12.516 7.688 -6.781 1 91.62 56 PRO B O 1
ATOM 1629 N N . ALA B 1 57 ? -13.359 8.648 -8.609 1 87.75 57 ALA B N 1
ATOM 1630 C CA . ALA B 1 57 ? -12.922 7.562 -9.484 1 87.75 57 ALA B CA 1
ATOM 1631 C C . ALA B 1 57 ? -11.406 7.469 -9.523 1 87.75 57 ALA B C 1
ATOM 1633 O O . ALA B 1 57 ? -10.836 6.375 -9.445 1 87.75 57 ALA B O 1
ATOM 1634 N N . GLU B 1 58 ? -10.758 8.602 -9.578 1 86.5 58 GLU B N 1
ATOM 1635 C CA . GLU B 1 58 ? -9.305 8.633 -9.633 1 86.5 58 GLU B CA 1
ATOM 1636 C C . GLU B 1 58 ? -8.695 8.211 -8.297 1 86.5 58 GLU B C 1
ATOM 1638 O O . GLU B 1 58 ? -7.664 7.535 -8.258 1 86.5 58 GLU B O 1
ATOM 1643 N N . ILE B 1 59 ? -9.32 8.617 -7.25 1 89.38 59 ILE B N 1
ATOM 1644 C CA . ILE B 1 59 ? -8.844 8.242 -5.926 1 89.38 59 ILE B CA 1
ATOM 1645 C C . ILE B 1 59 ? -8.984 6.738 -5.727 1 89.38 59 ILE B C 1
ATOM 1647 O O . ILE B 1 59 ? -8.094 6.086 -5.18 1 89.38 59 ILE B O 1
ATOM 1651 N N . CYS B 1 60 ? -10.055 6.195 -6.211 1 85.12 60 CYS B N 1
ATOM 1652 C CA . CYS B 1 60 ? -10.273 4.754 -6.164 1 85.12 60 CYS B CA 1
ATOM 1653 C C . CYS B 1 60 ? -9.133 4.008 -6.84 1 85.12 60 CYS B C 1
ATOM 1655 O O . CYS B 1 60 ? -8.609 3.037 -6.285 1 85.12 60 CYS B O 1
ATOM 1657 N N . LYS B 1 61 ? -8.797 4.469 -7.992 1 77.5 61 LYS B N 1
ATOM 1658 C CA . LYS B 1 61 ? -7.734 3.84 -8.773 1 77.5 61 LYS B CA 1
ATOM 1659 C C . LYS B 1 61 ? -6.391 3.951 -8.055 1 77.5 61 LYS B C 1
ATOM 1661 O O . LYS B 1 61 ? -5.652 2.969 -7.945 1 77.5 61 LYS B O 1
ATOM 1666 N N . SER B 1 62 ? -6.16 5.16 -7.516 1 77.31 62 SER B N 1
ATOM 1667 C CA . SER B 1 62 ? -4.891 5.434 -6.848 1 77.31 62 SER B CA 1
ATOM 1668 C C . SER B 1 62 ? -4.73 4.578 -5.598 1 77.31 62 SER B C 1
ATOM 1670 O O . SER B 1 62 ? -3.621 4.141 -5.281 1 77.31 62 SER B O 1
ATOM 1672 N N . LEU B 1 63 ? -5.828 4.312 -4.91 1 79.12 63 LEU B N 1
ATOM 1673 C CA . LEU B 1 63 ? -5.77 3.598 -3.641 1 79.12 63 LEU B CA 1
ATOM 1674 C C . LEU B 1 63 ? -6.121 2.125 -3.826 1 79.12 63 LEU B C 1
ATOM 1676 O O . LEU B 1 63 ? -6.156 1.363 -2.857 1 79.12 63 LEU B O 1
ATOM 1680 N N . GLN B 1 64 ? -6.469 1.718 -5.09 1 72.38 64 GLN B N 1
ATOM 1681 C CA . GLN B 1 64 ? -6.863 0.354 -5.422 1 72.38 64 GLN B CA 1
ATOM 1682 C C . GLN B 1 64 ? -8.062 -0.091 -4.586 1 72.38 64 GLN B C 1
ATOM 1684 O O . GLN B 1 64 ? -8.055 -1.187 -4.02 1 72.38 64 GLN B O 1
ATOM 1689 N N . MET B 1 65 ? -9.008 0.763 -4.465 1 77.44 65 MET B N 1
ATOM 1690 C CA . MET B 1 65 ? -10.258 0.504 -3.76 1 77.44 65 MET B CA 1
ATOM 1691 C C . MET B 1 65 ? -11.414 0.336 -4.742 1 77.44 65 MET B C 1
ATOM 1693 O O . MET B 1 65 ? -11.398 0.923 -5.824 1 77.44 65 MET B O 1
ATOM 1697 N N . ASP B 1 66 ? -12.32 -0.481 -4.316 1 75.69 66 ASP B N 1
ATOM 1698 C CA . ASP B 1 66 ? -13.508 -0.581 -5.16 1 75.69 66 ASP B CA 1
ATOM 1699 C C . ASP B 1 66 ? -14.484 0.56 -4.871 1 75.69 66 ASP B C 1
ATOM 1701 O O . ASP B 1 66 ? -14.406 1.204 -3.824 1 75.69 66 ASP B O 1
ATOM 1705 N N . THR B 1 67 ? -15.406 0.707 -5.785 1 82.06 67 THR B N 1
ATOM 1706 C CA . THR B 1 67 ? -16.312 1.843 -5.758 1 82.06 67 THR B CA 1
ATOM 1707 C C . THR B 1 67 ? -17.219 1.79 -4.523 1 82.06 67 THR B C 1
ATOM 1709 O O . THR B 1 67 ? -17.531 2.828 -3.939 1 82.06 67 THR B O 1
ATOM 1712 N N . GLY B 1 68 ? -17.562 0.615 -4.148 1 83.94 68 GLY B N 1
ATOM 1713 C CA . GLY B 1 68 ? -18.391 0.49 -2.965 1 83.94 68 GLY B CA 1
ATOM 1714 C C . GLY B 1 68 ? -17.688 0.915 -1.689 1 83.94 68 GLY B C 1
ATOM 1715 O O . GLY B 1 68 ? -18.25 1.649 -0.877 1 83.94 68 GLY B O 1
ATOM 1716 N N . ALA B 1 69 ? -16.516 0.464 -1.544 1 82.5 69 ALA B N 1
ATOM 1717 C CA . ALA B 1 69 ? -15.695 0.832 -0.39 1 82.5 69 ALA B CA 1
ATOM 1718 C C . ALA B 1 69 ? -15.43 2.334 -0.363 1 82.5 69 ALA B C 1
ATOM 1720 O O . ALA B 1 69 ? -15.508 2.967 0.693 1 82.5 69 ALA B O 1
ATOM 1721 N N . MET B 1 70 ? -15.125 2.871 -1.492 1 87.81 70 MET B N 1
ATOM 1722 C CA . MET B 1 70 ? -14.883 4.305 -1.607 1 87.81 70 MET B CA 1
ATOM 1723 C C . MET B 1 70 ? -16.109 5.105 -1.214 1 87.81 70 MET B C 1
ATOM 1725 O O . MET B 1 70 ? -16.016 6.086 -0.472 1 87.81 70 MET B O 1
ATOM 1729 N N . SER B 1 71 ? -17.234 4.66 -1.703 1 90.31 71 SER B N 1
ATOM 1730 C CA . SER B 1 71 ? -18.484 5.352 -1.396 1 90.31 71 SER B CA 1
ATOM 1731 C C . SER B 1 71 ? -18.75 5.379 0.107 1 90.31 71 SER B C 1
ATOM 1733 O O . SER B 1 71 ? -19.094 6.418 0.663 1 90.31 71 SER B O 1
ATOM 1735 N N . ARG B 1 72 ? -18.547 4.301 0.714 1 88.62 72 ARG B N 1
ATOM 1736 C CA . ARG B 1 72 ? -18.75 4.211 2.156 1 88.62 72 ARG B CA 1
ATOM 1737 C C . ARG B 1 72 ? -17.75 5.082 2.906 1 88.62 72 ARG B C 1
ATOM 1739 O O . ARG B 1 72 ? -18.109 5.758 3.875 1 88.62 72 ARG B O 1
ATOM 1746 N N . MET B 1 73 ? -16.562 5.059 2.49 1 90.25 73 MET B N 1
ATOM 1747 C CA . MET B 1 73 ? -15.5 5.859 3.102 1 90.25 73 MET B CA 1
ATOM 1748 C C . MET B 1 73 ? -15.797 7.352 2.969 1 90.25 73 MET B C 1
ATOM 1750 O O . MET B 1 73 ? -15.688 8.102 3.941 1 90.25 73 MET B O 1
ATOM 1754 N N . VAL B 1 74 ? -16.188 7.719 1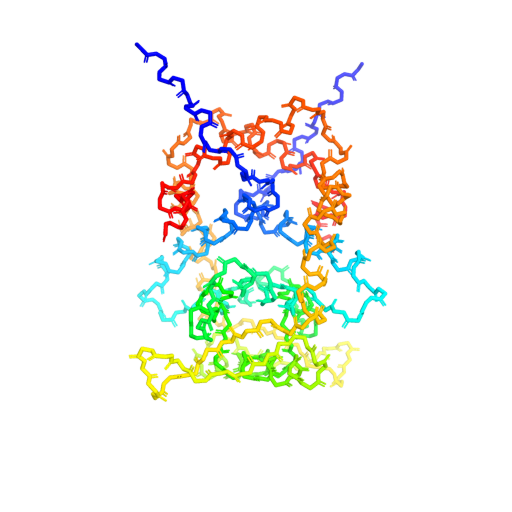.807 1 93.56 74 VAL B N 1
ATOM 1755 C CA . VAL B 1 74 ? -16.516 9.117 1.544 1 93.56 74 VAL B CA 1
ATOM 1756 C C . VAL B 1 74 ? -17.703 9.547 2.398 1 93.56 74 VAL B C 1
ATOM 1758 O O . VAL B 1 74 ? -17.688 10.617 3 1 93.56 74 VAL B O 1
ATOM 1761 N N . ALA B 1 75 ? -18.719 8.727 2.398 1 94.62 75 ALA B N 1
ATOM 1762 C CA . ALA B 1 75 ? -19.891 9.039 3.199 1 94.62 75 ALA B CA 1
ATOM 1763 C C . ALA B 1 75 ? -19.516 9.258 4.66 1 94.62 75 ALA B C 1
ATOM 1765 O O . ALA B 1 75 ? -20 10.203 5.293 1 94.62 75 ALA B O 1
ATOM 1766 N N . ARG B 1 76 ? -18.688 8.43 5.156 1 93.19 76 ARG B N 1
ATOM 1767 C CA . ARG B 1 76 ? -18.219 8.547 6.539 1 93.19 76 ARG B CA 1
ATOM 1768 C C . ARG B 1 76 ? -17.438 9.836 6.75 1 93.19 76 ARG B C 1
ATOM 1770 O O . ARG B 1 76 ? -17.578 10.5 7.773 1 93.19 76 ARG B O 1
ATOM 1777 N N . MET B 1 77 ? -16.641 10.188 5.82 1 95.19 77 MET B N 1
ATOM 1778 C CA . MET B 1 77 ? -15.766 11.359 5.938 1 95.19 77 MET B CA 1
ATOM 1779 C C . MET B 1 77 ? -16.562 12.648 5.801 1 95.19 77 MET B C 1
ATOM 1781 O O . MET B 1 77 ? -16.234 13.656 6.426 1 95.19 77 MET B O 1
ATOM 1785 N N . VAL B 1 78 ? -17.594 12.594 4.984 1 96.38 78 VAL B N 1
ATOM 1786 C CA . VAL B 1 78 ? -18.516 13.719 4.883 1 96.38 78 VAL B CA 1
ATOM 1787 C C . VAL B 1 78 ? -19.266 13.898 6.207 1 96.38 78 VAL B C 1
ATOM 1789 O O . VAL B 1 78 ? -19.375 15.016 6.711 1 96.38 78 VAL B O 1
ATOM 1792 N N . LYS B 1 79 ? -19.719 12.828 6.695 1 95.69 79 LYS B N 1
ATOM 1793 C CA . LYS B 1 79 ? -20.422 12.859 7.973 1 95.69 79 LYS B CA 1
ATOM 1794 C C . LYS B 1 79 ? -19.531 13.422 9.078 1 95.69 79 LYS B C 1
ATOM 1796 O O . LYS B 1 79 ? -20.016 14.148 9.953 1 95.69 79 LYS B O 1
ATOM 1801 N N . ASN B 1 80 ? -18.234 13.141 9.031 1 94 80 ASN B N 1
ATOM 1802 C CA . ASN B 1 80 ? -17.281 13.602 10.039 1 94 80 ASN B CA 1
ATOM 1803 C C . ASN B 1 80 ? -16.75 14.992 9.719 1 94 80 ASN B C 1
ATOM 1805 O O . ASN B 1 80 ? -15.812 15.469 10.359 1 94 80 ASN B O 1
ATOM 1809 N N . ASP B 1 81 ? -17.281 15.555 8.656 1 96.06 81 ASP B N 1
ATOM 1810 C CA . ASP B 1 81 ? -17 16.938 8.266 1 96.06 81 ASP B CA 1
ATOM 1811 C C . ASP B 1 81 ? -15.547 17.109 7.859 1 96.06 81 ASP B C 1
ATOM 1813 O O . ASP B 1 81 ? -14.906 18.109 8.211 1 96.06 81 ASP B O 1
ATOM 1817 N N . LEU B 1 82 ? -14.922 16.156 7.223 1 96 82 LEU B N 1
ATOM 1818 C CA . LEU B 1 82 ? -13.547 16.219 6.742 1 96 82 LEU B CA 1
ATOM 1819 C C . LEU B 1 82 ? -13.5 16.625 5.273 1 96 82 LEU B C 1
ATOM 1821 O O . LEU B 1 82 ? -12.57 17.312 4.848 1 96 82 LEU B O 1
ATOM 1825 N N . ILE B 1 83 ? -14.477 16.062 4.578 1 97.69 83 ILE B N 1
ATOM 1826 C CA . ILE B 1 83 ? -14.57 16.375 3.156 1 97.69 83 ILE B CA 1
ATOM 1827 C C . ILE B 1 83 ? -16.016 16.688 2.789 1 97.69 83 ILE B C 1
ATOM 1829 O O . ILE B 1 83 ? -16.938 16.469 3.59 1 97.69 83 ILE B O 1
ATOM 1833 N N . GLU B 1 84 ? -16.266 17.266 1.651 1 97.44 84 G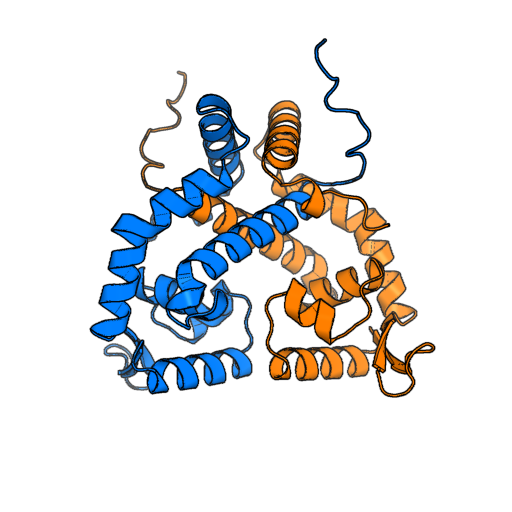LU B N 1
ATOM 1834 C CA . GLU B 1 84 ? -17.594 17.531 1.099 1 97.44 84 GLU B CA 1
ATOM 1835 C C . GLU B 1 8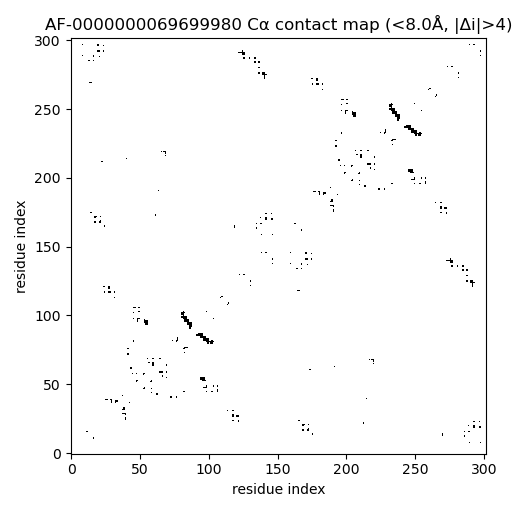4 ? -17.641 17.188 -0.387 1 97.44 84 GLU B C 1
ATOM 1837 O O . GLU B 1 84 ? -16.609 17.156 -1.063 1 97.44 84 GLU B O 1
ATOM 1842 N N . ARG B 1 85 ? -18.859 16.875 -0.811 1 95.94 85 ARG B N 1
ATOM 1843 C CA . ARG B 1 85 ? -19.109 16.641 -2.23 1 95.94 85 ARG B CA 1
ATOM 1844 C C . ARG B 1 85 ? -19.516 17.922 -2.934 1 95.94 85 ARG B C 1
ATOM 1846 O O . ARG B 1 85 ? -20.281 18.719 -2.387 1 95.94 85 ARG B O 1
ATOM 1853 N N . ARG B 1 86 ? -18.891 18.109 -4.035 1 95 86 ARG B N 1
ATOM 1854 C CA . ARG B 1 86 ? -19.234 19.266 -4.848 1 95 86 ARG B CA 1
ATOM 1855 C C . ARG B 1 86 ? -19.469 18.875 -6.305 1 95 86 ARG B C 1
ATOM 1857 O O . ARG B 1 86 ? -18.844 17.922 -6.801 1 95 86 ARG B O 1
ATOM 1864 N N . PRO B 1 87 ? -20.344 19.609 -6.961 1 92.31 87 PRO B N 1
ATOM 1865 C CA . PRO B 1 87 ? -20.469 19.375 -8.398 1 92.31 87 PRO B CA 1
ATOM 1866 C C . PRO B 1 87 ? -19.188 19.75 -9.164 1 92.31 87 PRO B C 1
ATOM 1868 O O . PRO B 1 87 ? -18.531 20.734 -8.828 1 92.31 87 PRO B O 1
ATOM 1871 N N . ASN B 1 88 ? -18.812 18.891 -10.086 1 89.62 88 ASN B N 1
ATOM 1872 C CA . ASN B 1 88 ? -17.688 19.234 -10.953 1 89.62 88 ASN B CA 1
ATOM 1873 C C . ASN B 1 88 ? -18 20.438 -11.828 1 89.62 88 ASN B C 1
ATOM 1875 O O . ASN B 1 88 ? -18.984 20.438 -12.57 1 89.62 88 ASN B O 1
ATOM 1879 N N . PRO B 1 89 ? -17.25 21.406 -11.742 1 86.75 89 PRO B N 1
ATOM 1880 C CA . PRO B 1 89 ? -17.516 22.609 -12.531 1 86.75 89 PRO B CA 1
ATOM 1881 C C . PRO B 1 89 ? -17.406 22.359 -14.031 1 86.75 89 PRO B C 1
ATOM 1883 O O . PRO B 1 89 ? -18.031 23.078 -14.828 1 86.75 89 PRO B O 1
ATOM 1886 N N . HIS B 1 90 ? -16.641 21.391 -14.445 1 89.06 90 HIS B N 1
ATOM 1887 C CA . HIS B 1 90 ? -16.391 21.125 -15.859 1 89.06 90 HIS B CA 1
ATOM 1888 C C . HIS B 1 90 ? -17.328 20.047 -16.391 1 89.06 90 HIS B C 1
ATOM 1890 O O . HIS B 1 90 ? -17.422 19.844 -17.609 1 89.06 90 HIS B O 1
ATOM 1896 N N . ASP B 1 91 ? -17.906 19.312 -15.562 1 87.88 91 ASP B N 1
ATOM 1897 C CA . ASP B 1 91 ? -18.875 18.266 -15.891 1 87.88 91 ASP B CA 1
ATOM 1898 C C . ASP B 1 91 ? -19.922 18.125 -14.789 1 87.88 91 ASP B C 1
ATOM 1900 O O . ASP B 1 91 ? -19.734 17.375 -13.828 1 87.88 91 ASP B O 1
ATOM 1904 N N . LYS B 1 92 ? -20.984 18.719 -14.938 1 81.56 92 LYS B N 1
ATOM 1905 C CA . LYS B 1 92 ? -22.016 18.812 -13.891 1 81.56 92 LYS B CA 1
ATOM 1906 C C . LYS B 1 92 ? -22.547 17.438 -13.523 1 81.56 92 LYS B C 1
ATOM 1908 O O . LYS B 1 92 ? -23.156 17.266 -12.461 1 81.56 92 LYS B O 1
ATOM 1913 N N . ARG B 1 93 ? -22.25 16.5 -14.32 1 84.62 93 ARG B N 1
ATOM 1914 C CA . ARG B 1 93 ? -22.719 15.141 -14.039 1 84.62 93 ARG B CA 1
ATOM 1915 C C . ARG B 1 93 ? -21.766 14.406 -13.102 1 84.62 93 ARG B C 1
ATOM 1917 O O . ARG B 1 93 ? -22.125 13.383 -12.523 1 84.62 93 ARG B O 1
ATOM 1924 N N . GLN B 1 94 ? -20.703 15.047 -12.938 1 89.19 94 GLN B N 1
ATOM 1925 C CA . GLN B 1 94 ? -19.703 14.406 -12.094 1 89.19 94 GLN B CA 1
ATOM 1926 C C . GLN B 1 94 ? -19.562 15.133 -10.758 1 89.19 94 GLN B C 1
ATOM 1928 O O . GLN B 1 94 ? -19.859 16.328 -10.664 1 89.19 94 GLN B O 1
ATOM 1933 N N . VAL B 1 95 ? -19.312 14.414 -9.797 1 92.25 95 VAL B N 1
ATOM 1934 C CA . VAL B 1 95 ? -19.078 14.969 -8.469 1 92.25 95 VAL B CA 1
ATOM 1935 C C . VAL B 1 95 ? -17.594 14.953 -8.148 1 92.25 95 VAL B C 1
ATOM 1937 O O . VAL B 1 95 ? -16.875 14.047 -8.562 1 92.25 95 VAL B O 1
ATOM 1940 N N . ILE B 1 96 ? -17.109 16.047 -7.48 1 95.31 96 ILE B N 1
ATOM 1941 C CA . ILE B 1 96 ? -15.734 16.078 -7 1 95.31 96 ILE B CA 1
ATOM 1942 C C . ILE B 1 96 ? -15.719 16.188 -5.477 1 95.31 96 ILE B C 1
ATOM 1944 O O . ILE B 1 96 ? -16.734 16.547 -4.867 1 95.31 96 ILE B O 1
ATOM 1948 N N . LEU B 1 97 ? -14.594 15.859 -4.93 1 96.94 97 LEU B N 1
ATOM 1949 C CA . LEU B 1 97 ? -14.414 15.938 -3.484 1 96.94 97 LEU B CA 1
ATOM 1950 C C . LEU B 1 97 ? -13.555 17.141 -3.104 1 96.94 97 LEU B C 1
ATOM 1952 O O . LEU B 1 97 ? -12.594 17.453 -3.803 1 96.94 97 LEU B O 1
ATOM 1956 N N . ALA B 1 98 ? -13.969 17.812 -2.076 1 96.69 98 ALA B N 1
ATOM 1957 C CA . ALA B 1 98 ? -13.203 18.938 -1.545 1 96.69 98 ALA B CA 1
ATOM 1958 C C . ALA B 1 98 ? -13.016 18.812 -0.036 1 96.69 98 ALA B C 1
ATOM 1960 O O . ALA B 1 98 ? -13.82 18.172 0.644 1 96.69 98 ALA B O 1
ATOM 1961 N N . LEU B 1 99 ? -11.914 19.438 0.411 1 96.94 99 LEU B N 1
ATOM 1962 C CA . LEU B 1 99 ? -11.68 19.469 1.851 1 96.94 99 LEU B CA 1
ATOM 1963 C C . LEU B 1 99 ? -12.547 20.516 2.525 1 96.94 99 LEU B C 1
ATOM 1965 O O . LEU B 1 99 ? -12.734 21.609 1.985 1 96.94 99 LEU B O 1
ATOM 1969 N N . THR B 1 100 ? -13.094 20.172 3.645 1 97.19 100 THR B N 1
ATOM 1970 C CA . THR B 1 100 ? -13.656 21.203 4.516 1 97.19 100 THR B CA 1
ATOM 1971 C C . THR B 1 100 ? -12.547 21.953 5.234 1 97.19 100 THR B C 1
ATOM 1973 O O . THR B 1 100 ? -11.359 21.656 5.059 1 97.19 100 THR B O 1
ATOM 1976 N N . ALA B 1 101 ? -12.945 23 6.035 1 96.25 101 ALA B N 1
ATOM 1977 C CA . ALA B 1 101 ? -11.969 23.719 6.848 1 96.25 101 ALA B CA 1
ATOM 1978 C C . ALA B 1 101 ? -11.258 22.781 7.816 1 96.25 101 ALA B C 1
ATOM 1980 O O . ALA B 1 101 ? -10.039 22.875 8.008 1 96.25 101 ALA B O 1
ATOM 1981 N N . LYS B 1 102 ? -12.023 21.859 8.328 1 94.44 102 LYS B N 1
ATOM 1982 C CA . LYS B 1 102 ? -11.477 20.859 9.25 1 94.44 102 LYS B CA 1
ATOM 1983 C C . LYS B 1 102 ? -10.5 19.938 8.539 1 94.44 102 LYS B C 1
ATOM 1985 O O . LYS B 1 102 ? -9.398 19.672 9.039 1 94.44 102 LYS B O 1
ATOM 1990 N N . GLY B 1 103 ? -10.875 19.453 7.367 1 94.56 103 GLY B N 1
ATOM 1991 C CA . GLY B 1 103 ? -10.008 18.609 6.566 1 94.56 103 GLY B CA 1
ATOM 1992 C C . GLY B 1 103 ? -8.727 19.297 6.148 1 94.56 103 GLY B C 1
ATOM 1993 O O . GLY B 1 103 ? -7.645 18.703 6.199 1 94.56 103 GLY B O 1
ATOM 1994 N N . GLN B 1 104 ? -8.883 20.562 5.844 1 94.25 104 GLN B N 1
ATOM 1995 C CA . GLN B 1 104 ? -7.734 21.344 5.426 1 94.25 104 GLN B CA 1
ATOM 1996 C C . GLN B 1 104 ? -6.75 21.531 6.574 1 94.25 104 GLN B C 1
ATOM 1998 O O . GLN B 1 104 ? -5.539 21.422 6.387 1 94.25 104 GLN B O 1
ATOM 2003 N N . THR B 1 105 ? -7.309 21.812 7.688 1 91.75 105 THR B N 1
ATOM 2004 C CA . THR B 1 105 ? -6.477 22 8.867 1 91.75 105 THR B CA 1
ATOM 2005 C C . THR B 1 105 ? -5.707 20.734 9.195 1 91.75 105 THR B C 1
ATOM 2007 O O . THR B 1 105 ? -4.52 20.781 9.523 1 91.75 105 THR B O 1
ATOM 2010 N N . LEU B 1 106 ? -6.32 19.641 9.07 1 89.5 106 LEU B N 1
ATOM 2011 C CA . LEU B 1 106 ? -5.688 18.359 9.336 1 89.5 106 LEU B CA 1
ATOM 2012 C C . LEU B 1 106 ? -4.547 18.094 8.359 1 89.5 106 LEU B C 1
ATOM 2014 O O . LEU B 1 106 ? -3.463 17.672 8.766 1 89.5 106 LEU B O 1
ATOM 2018 N N . CYS B 1 107 ? -4.777 18.344 7.141 1 89.81 107 CYS B N 1
ATOM 2019 C CA . CYS B 1 107 ? -3.752 18.141 6.121 1 89.81 107 CYS B CA 1
ATOM 2020 C C . CYS B 1 107 ? -2.578 19.094 6.328 1 89.81 107 CYS B C 1
ATOM 2022 O O . CYS B 1 107 ? -1.421 18.703 6.176 1 89.81 107 CYS B O 1
ATOM 2024 N N . ASN B 1 108 ? -2.918 20.297 6.695 1 89.25 108 ASN B N 1
ATOM 2025 C CA . ASN B 1 108 ? -1.861 21.25 6.984 1 89.25 108 ASN B CA 1
ATOM 2026 C C . ASN B 1 108 ? -1.01 20.812 8.172 1 89.25 108 ASN B C 1
ATOM 2028 O O . ASN B 1 108 ? 0.217 20.922 8.133 1 89.25 108 ASN B O 1
ATOM 2032 N N . THR B 1 109 ? -1.719 20.391 9.188 1 84.94 109 THR B N 1
ATOM 2033 C CA . THR B 1 109 ? -1.02 19.891 10.367 1 84.94 109 THR B CA 1
ATOM 2034 C C . THR B 1 109 ? -0.128 18.703 10.008 1 84.94 109 THR B C 1
ATOM 2036 O O . THR B 1 109 ? 1.001 18.594 10.492 1 84.94 109 THR B O 1
ATOM 2039 N N . PHE B 1 110 ? -0.591 17.875 9.203 1 86 110 PHE B N 1
ATOM 2040 C CA . PHE B 1 110 ? 0.196 16.719 8.758 1 86 110 PHE B CA 1
ATOM 2041 C C . PHE B 1 110 ? 1.436 17.188 8 1 86 110 PHE B C 1
ATOM 2043 O O . PHE B 1 110 ? 2.551 16.75 8.305 1 86 110 PHE B O 1
ATOM 2050 N N . GLN B 1 111 ? 1.244 18.031 7.059 1 82.88 111 GLN B N 1
ATOM 2051 C CA . GLN B 1 111 ? 2.338 18.484 6.207 1 82.88 111 GLN B CA 1
ATOM 2052 C C . GLN B 1 111 ? 3.391 19.234 7.016 1 82.88 111 GLN B C 1
ATOM 2054 O O . GLN B 1 111 ? 4.59 19.109 6.746 1 82.88 111 GLN B O 1
ATOM 2059 N N . ASN B 1 112 ? 2.967 19.938 8.031 1 82.56 112 ASN B N 1
ATOM 2060 C CA . ASN B 1 112 ? 3.863 20.844 8.734 1 82.56 112 ASN B CA 1
ATOM 2061 C C . ASN B 1 112 ? 4.48 20.188 9.961 1 82.56 112 ASN B C 1
ATOM 2063 O O . ASN B 1 112 ? 5.59 20.531 10.367 1 82.56 112 ASN B O 1
ATOM 2067 N N . GLU B 1 113 ? 3.785 19.219 10.57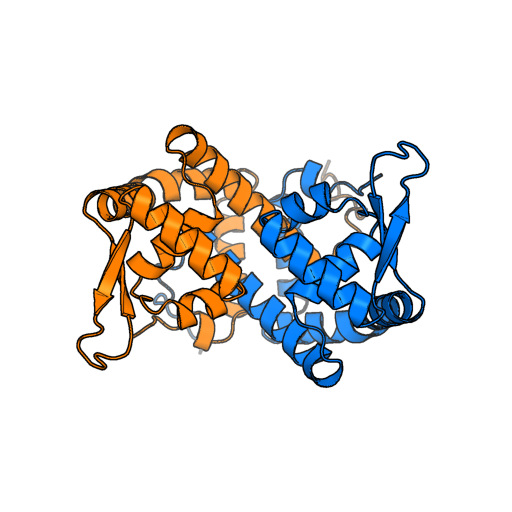8 1 82.94 113 GLU B N 1
ATOM 2068 C CA . GLU B 1 113 ? 4.23 18.703 11.867 1 82.94 113 GLU B CA 1
ATOM 2069 C C . GLU B 1 113 ? 4.383 17.188 11.836 1 82.94 113 GLU B C 1
ATOM 2071 O O . GLU B 1 113 ? 5.473 16.656 12.078 1 82.94 113 GLU B O 1
ATOM 2076 N N . ALA B 1 114 ? 3.404 16.516 11.438 1 86.12 114 ALA B N 1
ATOM 2077 C CA . ALA B 1 114 ? 3.338 15.07 11.562 1 86.12 114 ALA B CA 1
ATOM 2078 C C . ALA B 1 114 ? 4.312 14.391 10.609 1 86.12 114 ALA B C 1
ATOM 2080 O O . ALA B 1 114 ? 4.945 13.391 10.961 1 86.12 114 ALA B O 1
ATOM 2081 N N . LEU B 1 115 ? 4.488 14.984 9.469 1 89.12 115 LEU B N 1
ATOM 2082 C CA . LEU B 1 115 ? 5.312 14.367 8.43 1 89.12 115 LEU B CA 1
ATOM 2083 C C . LEU B 1 115 ? 6.75 14.195 8.906 1 89.12 115 LEU B C 1
ATOM 2085 O O . LEU B 1 115 ? 7.309 13.102 8.812 1 89.12 115 LEU B O 1
ATOM 2089 N N . ASN B 1 116 ? 7.285 15.227 9.5 1 90.69 116 ASN B N 1
ATOM 2090 C CA . ASN B 1 116 ? 8.664 15.172 9.977 1 90.69 116 ASN B CA 1
ATOM 2091 C C . ASN B 1 116 ? 8.844 14.117 11.062 1 90.69 116 ASN B C 1
ATOM 2093 O O . ASN B 1 116 ? 9.836 13.391 11.062 1 90.69 116 ASN B O 1
ATOM 2097 N N . THR B 1 117 ? 7.871 14.062 11.906 1 91.75 117 THR B N 1
ATOM 2098 C CA . THR B 1 117 ? 7.926 13.094 12.992 1 91.75 117 THR B CA 1
ATOM 2099 C C . THR B 1 117 ? 7.824 11.672 12.453 1 91.75 117 THR B C 1
ATOM 2101 O O . THR B 1 117 ? 8.586 10.789 12.859 1 91.75 117 THR B O 1
ATOM 2104 N N . ILE B 1 118 ? 6.988 11.469 11.523 1 92.56 118 ILE B N 1
ATOM 2105 C CA . ILE B 1 118 ? 6.766 10.148 10.945 1 92.56 118 ILE B CA 1
ATOM 2106 C C . ILE B 1 118 ? 8 9.711 10.164 1 92.56 118 ILE B C 1
ATOM 2108 O O . ILE B 1 118 ? 8.445 8.562 10.273 1 92.56 118 ILE B O 1
ATOM 2112 N N . LEU B 1 119 ? 8.57 10.625 9.43 1 94.25 119 LEU B N 1
ATOM 2113 C CA . LEU B 1 119 ? 9.766 10.312 8.656 1 94.25 119 LEU B CA 1
ATOM 2114 C C . LEU B 1 119 ? 10.938 9.977 9.578 1 94.25 119 LEU B C 1
ATOM 2116 O O . LEU B 1 119 ? 11.734 9.086 9.281 1 94.25 119 LEU B O 1
ATOM 2120 N N . ALA B 1 120 ? 11.008 10.742 10.68 1 95.12 120 ALA B N 1
ATOM 2121 C CA . ALA B 1 120 ? 12.055 10.469 11.656 1 95.12 120 ALA B CA 1
ATOM 2122 C C . ALA B 1 120 ? 11.914 9.07 12.242 1 95.12 120 ALA B C 1
ATOM 2124 O O . ALA B 1 120 ? 12.891 8.328 12.344 1 95.12 120 ALA B O 1
ATOM 2125 N N . ASP B 1 121 ? 10.719 8.711 12.562 1 95.81 121 ASP B N 1
ATOM 2126 C CA . ASP B 1 121 ? 10.453 7.379 13.102 1 95.81 121 ASP B CA 1
ATOM 2127 C C . ASP B 1 121 ? 10.695 6.297 12.055 1 95.81 121 ASP B C 1
ATOM 2129 O O . ASP B 1 121 ? 11.242 5.238 12.359 1 95.81 121 ASP B O 1
ATOM 2133 N N . LEU B 1 122 ? 10.352 6.578 10.828 1 96.31 122 LEU B N 1
ATOM 2134 C CA . LEU B 1 122 ? 10.484 5.645 9.711 1 96.31 122 LEU B CA 1
ATOM 2135 C C . LEU B 1 122 ? 11.945 5.305 9.453 1 96.31 122 LEU B C 1
ATOM 2137 O O . LEU B 1 122 ? 12.273 4.168 9.109 1 96.31 122 LEU B O 1
ATOM 2141 N N . THR B 1 123 ? 12.789 6.27 9.664 1 97.44 123 THR B N 1
ATOM 2142 C CA . THR B 1 123 ? 14.195 6.102 9.312 1 97.44 123 THR B CA 1
ATOM 2143 C C . THR B 1 123 ? 15.062 6.059 10.562 1 97.44 123 THR B C 1
ATOM 2145 O O . THR B 1 123 ? 16.266 6.309 10.5 1 97.44 123 THR B O 1
ATOM 2148 N N . ALA B 1 124 ? 14.453 5.855 11.711 1 97.5 124 ALA B N 1
ATOM 2149 C CA . ALA B 1 124 ? 15.125 5.945 13.008 1 97.5 124 ALA B CA 1
ATOM 2150 C C . ALA B 1 124 ? 16.328 5.004 13.07 1 97.5 124 ALA B C 1
ATOM 2152 O O . ALA B 1 124 ? 17.297 5.277 13.773 1 97.5 124 ALA B O 1
ATOM 2153 N N . ARG B 1 125 ? 16.375 3.926 12.328 1 97.69 125 ARG B N 1
ATOM 2154 C CA . ARG B 1 125 ? 17.422 2.918 12.375 1 97.69 125 ARG B CA 1
ATOM 2155 C C . ARG B 1 125 ? 18.484 3.172 11.297 1 97.69 125 ARG B C 1
ATOM 2157 O O . ARG B 1 125 ? 19.453 2.432 11.195 1 97.69 125 ARG B O 1
ATOM 2164 N N . LEU B 1 126 ? 18.266 4.188 10.547 1 98 126 LEU B N 1
ATOM 2165 C CA . LEU B 1 126 ? 19.172 4.516 9.453 1 98 126 LEU B CA 1
ATOM 2166 C C . LEU B 1 126 ? 20.016 5.742 9.797 1 98 126 LEU B C 1
ATOM 2168 O O . LEU B 1 126 ? 19.531 6.652 10.484 1 98 126 LEU B O 1
ATOM 2172 N N . THR B 1 127 ? 21.219 5.809 9.289 1 97.62 127 THR B N 1
ATOM 2173 C CA . THR B 1 127 ? 22 7.047 9.305 1 97.62 127 THR B CA 1
ATOM 2174 C C . THR B 1 127 ? 21.453 8.039 8.281 1 97.62 127 THR B C 1
ATOM 2176 O O . THR B 1 127 ? 20.766 7.645 7.34 1 97.62 127 THR B O 1
ATOM 2179 N N . PRO B 1 128 ? 21.766 9.312 8.461 1 95.94 128 PRO B N 1
ATOM 2180 C CA . PRO B 1 128 ? 21.344 10.289 7.449 1 95.94 128 PRO B CA 1
ATOM 2181 C C . PRO B 1 128 ? 21.844 9.93 6.051 1 95.94 128 PRO B C 1
ATOM 2183 O O . PRO B 1 128 ? 21.125 10.133 5.066 1 95.94 128 PRO B O 1
ATOM 2186 N N . GLU B 1 129 ? 22.953 9.344 6.023 1 96.88 129 GLU B N 1
ATOM 2187 C CA . GLU B 1 129 ? 23.516 8.945 4.738 1 96.88 129 GLU B CA 1
ATOM 2188 C C . GLU B 1 129 ? 22.719 7.797 4.125 1 96.88 129 GLU B C 1
ATOM 2190 O O . GLU B 1 129 ? 22.438 7.801 2.926 1 96.88 129 GLU B O 1
ATOM 2195 N N . GLU B 1 130 ? 22.344 6.824 4.898 1 97.12 130 GLU B N 1
ATOM 2196 C CA . GLU B 1 130 ? 21.547 5.703 4.43 1 97.12 130 GLU B CA 1
ATOM 2197 C C . GLU B 1 130 ? 20.156 6.168 3.971 1 97.12 130 GLU B C 1
ATOM 2199 O O . GLU B 1 130 ? 19.641 5.672 2.973 1 97.12 130 GLU B O 1
ATOM 2204 N N . SER B 1 131 ? 19.625 7.145 4.68 1 97 131 SER B N 1
ATOM 2205 C CA . SER B 1 131 ? 18.328 7.703 4.293 1 97 131 SER B CA 1
ATOM 2206 C C . SER B 1 131 ? 18.406 8.406 2.943 1 97 131 SER B C 1
ATOM 2208 O O . SER B 1 131 ? 17.531 8.25 2.102 1 97 131 SER B O 1
ATOM 2210 N N . ARG B 1 132 ? 19.438 9.125 2.799 1 95.81 132 ARG B N 1
ATOM 2211 C CA . ARG B 1 132 ? 19.641 9.812 1.526 1 95.81 132 ARG B CA 1
ATOM 2212 C C . ARG B 1 132 ? 19.844 8.82 0.389 1 95.81 132 ARG B C 1
ATOM 2214 O O . ARG B 1 132 ? 19.281 8.984 -0.694 1 95.81 132 ARG B O 1
ATOM 2221 N N . GLN B 1 133 ? 20.625 7.781 0.634 1 96.81 133 GLN B N 1
ATOM 2222 C CA . GLN B 1 133 ? 20.844 6.738 -0.364 1 96.81 133 GLN B CA 1
ATOM 2223 C C . GLN B 1 133 ? 19.547 6.047 -0.734 1 96.81 133 GLN B C 1
ATOM 2225 O O . GLN B 1 133 ? 19.281 5.77 -1.909 1 96.81 133 GLN B O 1
ATOM 2230 N N . LEU B 1 134 ? 18.781 5.766 0.266 1 97.56 134 LEU B N 1
ATOM 2231 C CA . LEU B 1 134 ? 17.484 5.141 0.056 1 97.56 134 LEU B CA 1
ATOM 2232 C C . LEU B 1 134 ? 16.609 5.988 -0.87 1 97.56 134 LEU B C 1
ATOM 2234 O O . LEU B 1 134 ? 16.062 5.477 -1.847 1 97.56 134 LEU B O 1
ATOM 2238 N N . ALA B 1 135 ? 16.531 7.266 -0.575 1 96.5 135 ALA B N 1
ATOM 2239 C CA . ALA B 1 135 ? 15.742 8.172 -1.395 1 96.5 135 ALA B CA 1
ATOM 2240 C C . ALA B 1 135 ? 16.266 8.227 -2.826 1 96.5 135 ALA B C 1
ATOM 2242 O O . ALA B 1 135 ? 15.484 8.148 -3.781 1 96.5 135 ALA B O 1
ATOM 2243 N N . ASP B 1 136 ? 17.547 8.273 -2.951 1 96.44 136 ASP B N 1
ATOM 2244 C CA . ASP B 1 136 ? 18.172 8.359 -4.27 1 96.44 136 ASP B CA 1
ATOM 2245 C C . ASP B 1 136 ? 17.875 7.109 -5.094 1 96.44 136 ASP B C 1
ATOM 2247 O O . ASP B 1 136 ? 17.562 7.203 -6.281 1 96.44 136 ASP B O 1
ATOM 2251 N N . ILE B 1 137 ? 18.016 5.949 -4.496 1 97.69 137 ILE B N 1
ATOM 2252 C CA . ILE B 1 137 ? 17.797 4.688 -5.195 1 97.69 137 ILE B CA 1
ATOM 2253 C C . ILE B 1 137 ? 16.328 4.555 -5.582 1 97.69 137 ILE B C 1
ATOM 2255 O O . ILE B 1 137 ? 16.016 4.109 -6.688 1 97.69 137 ILE B O 1
ATOM 2259 N N . LEU B 1 138 ? 15.422 4.965 -4.68 1 97.25 138 LEU B N 1
ATOM 2260 C CA . LEU B 1 138 ? 13.992 4.895 -4.969 1 97.25 138 LEU B CA 1
ATOM 2261 C C . LEU B 1 138 ? 13.633 5.812 -6.133 1 97.25 138 LEU B C 1
ATOM 2263 O O . LEU B 1 138 ? 12.852 5.43 -7.008 1 97.25 138 LEU B O 1
ATOM 2267 N N . ILE B 1 139 ? 14.18 6.992 -6.141 1 95.25 139 ILE B N 1
ATOM 2268 C CA . ILE B 1 139 ? 13.914 7.938 -7.219 1 95.25 139 ILE B CA 1
ATOM 2269 C C . ILE B 1 139 ? 14.391 7.355 -8.547 1 95.25 139 ILE B C 1
ATOM 2271 O O . ILE B 1 139 ? 13.68 7.43 -9.555 1 95.25 139 ILE B O 1
ATOM 2275 N N . LYS B 1 140 ? 15.539 6.75 -8.539 1 96.31 140 LYS B N 1
ATOM 2276 C CA . LYS B 1 140 ? 16.094 6.137 -9.742 1 96.31 140 LYS B CA 1
ATOM 2277 C C . LYS B 1 140 ? 15.234 4.953 -10.195 1 96.31 140 LYS B C 1
ATOM 2279 O O . LYS B 1 140 ? 15.047 4.742 -11.398 1 96.31 140 LYS B O 1
ATOM 2284 N N . MET B 1 141 ? 14.742 4.176 -9.273 1 97.31 141 MET B N 1
ATOM 2285 C CA . MET B 1 141 ? 13.984 2.957 -9.547 1 97.31 141 MET B CA 1
ATOM 2286 C C . MET B 1 141 ? 12.656 3.281 -10.227 1 97.31 141 MET B C 1
ATOM 2288 O O . MET B 1 141 ? 12.211 2.541 -11.102 1 97.31 141 MET B O 1
ATOM 2292 N N . LEU B 1 142 ? 12.07 4.375 -9.852 1 95.94 142 LEU B N 1
ATOM 2293 C CA . LEU B 1 142 ? 10.727 4.711 -10.297 1 95.94 142 LEU B CA 1
ATOM 2294 C C . LEU B 1 142 ? 10.742 5.328 -11.688 1 95.94 142 LEU B C 1
ATOM 2296 O O . LEU B 1 142 ? 11.617 6.141 -12 1 95.94 142 LEU B O 1
ATOM 2300 N N . PRO B 1 143 ? 9.797 4.855 -12.57 1 93.31 143 PRO B N 1
ATOM 2301 C CA . PRO B 1 143 ? 9.656 5.543 -13.859 1 93.31 143 PRO B CA 1
ATOM 2302 C C . PRO B 1 143 ? 9.359 7.031 -13.703 1 93.31 143 PRO B C 1
ATOM 2304 O O . PRO B 1 143 ? 8.734 7.441 -12.719 1 93.31 143 PRO B O 1
ATOM 2307 N N . ASP B 1 144 ? 9.672 7.777 -14.672 1 87.75 144 ASP B N 1
ATOM 2308 C CA . ASP B 1 144 ? 9.547 9.234 -14.617 1 87.75 144 ASP B CA 1
ATOM 2309 C C . ASP B 1 144 ? 8.086 9.648 -14.422 1 87.75 144 ASP B C 1
ATOM 2311 O O . ASP B 1 144 ? 7.812 10.68 -13.797 1 87.75 144 ASP B O 1
ATOM 2315 N N . GLU B 1 145 ? 7.195 8.844 -14.891 1 85 145 GLU B N 1
ATOM 2316 C CA . GLU B 1 145 ? 5.777 9.18 -14.805 1 85 145 GLU B CA 1
ATOM 2317 C C . GLU B 1 145 ? 5.285 9.141 -13.367 1 85 145 GLU B C 1
ATOM 2319 O O . GLU B 1 145 ? 4.27 9.758 -13.031 1 85 145 GLU B O 1
ATOM 2324 N N . PHE B 1 146 ? 5.992 8.414 -12.531 1 83.06 146 PHE B N 1
ATOM 2325 C CA . PHE B 1 146 ? 5.605 8.312 -11.133 1 83.06 146 PHE B CA 1
ATOM 2326 C C . PHE B 1 146 ? 6.148 9.492 -10.336 1 83.06 146 PHE B C 1
ATOM 2328 O O . PHE B 1 146 ? 5.574 9.883 -9.312 1 83.06 146 PHE B O 1
ATOM 2335 N N . THR B 1 147 ? 7.246 10.008 -10.758 1 79.5 147 THR B N 1
ATOM 2336 C CA . THR B 1 147 ? 7.914 11.016 -9.938 1 79.5 147 THR B CA 1
ATOM 2337 C C . THR B 1 147 ? 7.684 12.414 -10.5 1 79.5 147 THR B C 1
ATOM 2339 O O . THR B 1 147 ? 8.094 13.406 -9.898 1 79.5 147 THR B O 1
ATOM 2342 N N . ALA B 1 148 ? 7.062 12.344 -11.711 1 71.62 148 ALA B N 1
ATOM 2343 C CA . ALA B 1 148 ? 6.801 13.633 -12.352 1 71.62 148 ALA B CA 1
ATOM 2344 C C . ALA B 1 148 ? 5.84 14.469 -11.516 1 71.62 148 ALA B C 1
ATOM 2346 O O . ALA B 1 148 ? 4.898 13.938 -10.922 1 71.62 148 ALA B O 1
ATOM 2347 N N . PRO B 1 149 ? 6.285 15.766 -11.227 1 56.19 149 PRO B N 1
ATOM 2348 C CA . PRO B 1 149 ? 5.34 16.656 -10.555 1 56.19 149 PRO B CA 1
ATOM 2349 C C . PRO B 1 149 ? 3.973 16.688 -11.242 1 56.19 149 PRO B C 1
ATOM 2351 O O . PRO B 1 149 ? 3.885 16.516 -12.461 1 56.19 149 PRO B O 1
ATOM 2354 N N . HIS B 1 150 ? 2.932 16.031 -10.641 1 44.97 150 HIS B N 1
ATOM 2355 C CA . HIS B 1 150 ? 1.638 16.219 -11.281 1 44.97 150 HIS B CA 1
ATOM 2356 C C . HIS B 1 150 ? 1.44 17.672 -11.688 1 44.97 150 HIS B C 1
ATOM 2358 O O . HIS B 1 150 ? 1.577 18.578 -10.859 1 44.97 150 HIS B O 1
ATOM 2364 N N . ARG B 1 151 ? 1.946 18.062 -12.875 1 37.41 151 ARG B N 1
ATOM 2365 C CA . ARG B 1 151 ? 1.538 19.359 -13.398 1 37.41 151 ARG B CA 1
ATOM 2366 C C . ARG B 1 151 ? 0.019 19.5 -13.414 1 37.41 151 ARG B C 1
ATOM 2368 O O . ARG B 1 151 ? -0.69 18.516 -13.664 1 37.41 151 ARG B O 1
#

Solvent-accessible surface area (backbone atoms only — not comparable to full-atom values): 17112 Å² total; per-residue (Å²): 132,81,69,64,79,63,75,75,74,55,93,66,47,66,72,54,50,48,50,49,50,47,52,51,51,43,49,48,51,28,60,71,28,55,86,72,75,47,48,48,69,56,46,52,52,52,51,37,37,73,74,65,51,29,38,63,69,57,48,24,62,75,68,71,45,52,70,67,54,47,50,53,51,49,52,52,35,37,74,70,48,31,32,44,83,38,70,27,90,89,41,74,89,37,62,28,47,40,69,31,74,59,29,45,51,51,52,49,45,34,70,74,50,47,46,60,53,44,52,48,63,57,41,62,68,43,53,74,66,53,49,51,49,49,49,52,51,52,57,55,37,47,57,65,84,72,72,46,74,85,123,131,82,69,64,80,65,74,76,74,56,90,64,46,66,72,54,52,48,51,50,51,47,50,52,51,43,48,47,50,28,61,72,27,56,86,74,75,48,48,50,68,56,46,52,52,51,51,38,37,73,73,63,51,29,39,62,69,59,48,24,63,76,68,71,47,54,71,66,55,48,51,53,51,48,52,52,34,37,73,69,48,32,33,42,82,38,71,27,91,89,40,74,89,38,62,27,47,41,68,31,75,57,28,44,48,50,52,50,46,35,69,74,50,48,46,61,55,43,52,47,63,57,40,62,67,42,52,74,66,52,51,51,50,49,50,52,52,50,57,54,36,46,58,64,83,74,71,45,74,84,121

Sequence (302 aa):
MNTPIDSSHKNLHLGLLFHLANQFKDLLIGHYFADSGITAPQFKVLINIFKGNTSPAEICKSLQMDTGAMSRMVARMVKNDLIERRPNPHDKRQVILALTAKGQTLCNTFQNEALNTILADLTARLTPEESRQLADILIKMLPDEFTAPHRMNTPIDSSHKNLHLGLLFHLANQFKDLLIGHYFADSGITAPQFKVLINIFKGNTSPAEICKSLQMDTGAMSRMVARMVKNDLIERRPNPHDKRQVILALTAKGQTLCNTFQNEALNTILADLTARLTPEESRQLADILIKMLPDEFTAPHR

pLDDT: mean 85.38, std 15.5, range [25.16, 98.0]

InterPro domains:
  IPR000835 MarR-type HTH domain [PF01047] (38-95)
  IPR000835 MarR-type HTH domain [PR00598] (54-70)
  IPR000835 MarR-type HTH domain [PR00598] (71-86)
  IPR000835 MarR-type HTH domain [PR00598] (90-106)
  IPR000835 MarR-type HTH domain [PR00598] (121-141)
  IPR000835 MarR-type HTH domain [PS50995] (10-143)
  IPR000835 MarR-type HTH domain [SM00347] (31-131)
  IPR023187 Transcriptional regulator MarR-type, conserved site [PS01117] (69-103)
  IPR036388 Winged helix-like DNA-binding domain superfamily [G3DSA:1.10.10.10] (2-143)
  IPR036390 Winged helix DNA-binding domain superfamily [SSF46785] (9-142)
  IPR039422 Transcription regulators MarR/SlyA-like [PTHR33164] (20-142)